Protein AF-A0AAW0AZF4-F1 (afdb_monomer_lite)

Organism: NCBI:txid297713

Secondary structure (DSSP, 8-state):
----------------------------PPPPPP----------------------TTHHHHHHHHHHHHHHHHHHHHHHHHHHHHHHHHHHHHHHHHHHHHHHHHHHHHHHHHHHHHHHHHHHHHHHHHHHHHHHHHHHS--S---TTGGGS--HHHHHHHHHHHHHHHHHHHHHHHHHHHHHHHHHHHHHHHHHHHHHHHHHHHHHHH-------

Foldseek 3Di:
DDDDDDDDDDDDDDDDDPDDDDDPDDDDDDDDDDDDDDDDDDDDDDDDDPDDPDPPVPPVVVVVVVVVVVVVVVVVVVVVVVVVVVVVVVVVVVVVVVVVVVLVVVLVVLVVVLVVLVVVLVVLVVVLVVVVVVVCCVVPVDPDDDPPPPVPPDDVVVSVVSVVVSVVSVVVSVVSVVVSVVSVVVVVVVVVVVVVVVVVVVVVVCCVPPPPDPPDD

Sequence (217 aa):
MKTEEGHSSMSDTETSRLSSSFNAGKSASPKTPAFAGDADVESSITGSKPSVVKDNRGSDSASQAKDSLDLVLKLQLDLEMTRHLKREAEKERAVAEEQAQKARNDMISLQDKLNECQEEKRKLFSGLQKREAEIFQLKHGSTREPQITAERTLDPRETIELKDRMLALEAHVAELDAVLQEKTSFMDRLVRDVQTFIQCQTCCDYYSNENPPKTYA

Structure (mmCIF, N/CA/C/O backbone):
data_AF-A0AAW0AZF4-F1
#
_entry.id   AF-A0AAW0AZF4-F1
#
loop_
_atom_site.group_PDB
_atom_site.id
_atom_site.type_symbol
_atom_site.label_atom_id
_atom_site.label_alt_id
_atom_site.label_comp_id
_atom_site.label_asym_id
_atom_site.label_entity_id
_atom_site.label_seq_id
_atom_site.pdbx_PDB_ins_code
_atom_site.Cartn_x
_atom_site.Cartn_y
_atom_site.Cartn_z
_atom_site.occupancy
_atom_site.B_iso_or_equiv
_atom_site.auth_seq_id
_atom_site.auth_comp_id
_atom_site.auth_asym_id
_atom_site.auth_atom_id
_atom_site.pdbx_PDB_model_num
ATOM 1 N N . MET A 1 1 ? -25.202 39.390 24.402 1.00 47.75 1 MET A N 1
ATOM 2 C CA . MET A 1 1 ? -24.603 38.656 23.266 1.00 47.75 1 MET A CA 1
ATOM 3 C C . MET A 1 1 ? -25.572 37.505 22.967 1.00 47.75 1 MET A C 1
ATOM 5 O O . MET A 1 1 ? -25.583 36.581 23.760 1.00 47.75 1 MET A O 1
ATOM 9 N N . LYS A 1 2 ? -26.687 37.682 22.225 1.00 38.78 2 LYS A N 1
ATOM 10 C CA . LYS A 1 2 ? -26.881 37.634 20.743 1.00 38.78 2 LYS A CA 1
ATOM 11 C C . LYS A 1 2 ? -26.103 36.463 20.102 1.00 38.78 2 LYS A C 1
ATOM 13 O O . LYS A 1 2 ? -24.881 36.545 20.154 1.00 38.78 2 LYS A O 1
ATOM 18 N N . THR A 1 3 ? -26.719 35.277 19.903 1.00 42.94 3 THR A N 1
ATOM 19 C CA . THR A 1 3 ? -27.452 34.752 18.692 1.00 42.94 3 THR A CA 1
ATOM 20 C C . THR A 1 3 ? -26.538 34.678 17.453 1.00 42.94 3 THR A C 1
ATOM 22 O O . THR A 1 3 ? -25.727 35.580 17.302 1.00 42.94 3 THR A O 1
ATOM 25 N N . GLU A 1 4 ? -26.477 33.685 16.553 1.00 43.78 4 GLU A N 1
ATOM 26 C CA . GLU A 1 4 ? -27.288 32.571 15.993 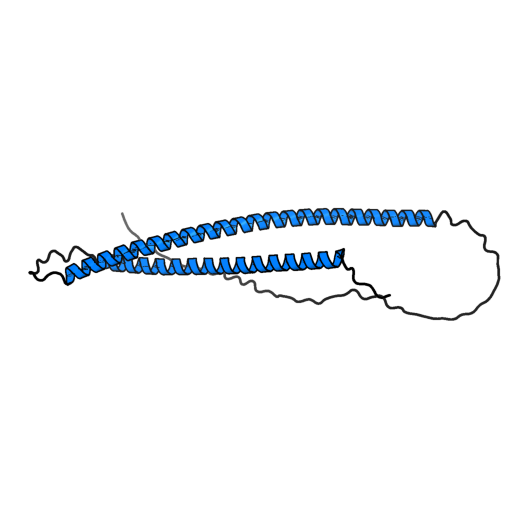1.00 43.78 4 GLU A CA 1
ATOM 27 C C . GLU A 1 4 ? -26.274 31.538 15.397 1.00 43.78 4 GLU A C 1
ATOM 29 O O . GLU A 1 4 ? -25.123 31.899 15.163 1.00 43.78 4 GLU A O 1
ATOM 34 N N . GLU A 1 5 ? -26.494 30.216 15.365 1.00 45.00 5 GLU A N 1
ATOM 35 C CA . GLU A 1 5 ? -27.167 29.379 14.333 1.00 45.00 5 GLU A CA 1
ATOM 36 C C . GLU A 1 5 ? -26.767 29.541 12.841 1.00 45.00 5 GLU A C 1
ATOM 38 O O . GLU A 1 5 ? -26.651 30.644 12.321 1.00 45.00 5 GLU A O 1
ATOM 43 N N . GLY A 1 6 ? -26.641 28.385 12.156 1.00 37.09 6 GLY A N 1
ATOM 44 C CA . GLY A 1 6 ? -26.489 28.182 10.696 1.00 37.09 6 GLY A CA 1
ATOM 45 C C . GLY A 1 6 ? -25.220 27.376 10.354 1.00 37.09 6 GLY A C 1
ATOM 46 O O . GLY A 1 6 ? -24.129 27.912 10.470 1.00 37.09 6 GLY A O 1
ATOM 47 N N . HIS A 1 7 ? -25.178 26.070 10.043 1.00 38.44 7 HIS A N 1
ATOM 48 C CA . HIS A 1 7 ? -25.979 25.172 9.185 1.00 38.44 7 HIS A CA 1
ATOM 49 C C . HIS A 1 7 ? -26.104 25.595 7.711 1.00 38.44 7 HIS A C 1
ATOM 51 O O . HIS A 1 7 ? -26.956 26.411 7.376 1.00 38.44 7 HIS A O 1
ATOM 57 N N . SER A 1 8 ? -25.305 24.960 6.837 1.00 36.09 8 SER A N 1
ATOM 58 C CA . SER A 1 8 ? -25.666 24.362 5.523 1.00 36.09 8 SER A CA 1
ATOM 59 C C . SER A 1 8 ? -24.372 24.068 4.740 1.00 36.09 8 SER A C 1
ATOM 61 O O . SER A 1 8 ? -23.521 24.942 4.649 1.00 36.09 8 SER A O 1
ATOM 63 N N . SER A 1 9 ? -24.042 22.833 4.345 1.00 39.03 9 SER A N 1
ATOM 64 C CA . SER A 1 9 ? -24.728 21.876 3.448 1.00 39.03 9 SER A CA 1
ATOM 65 C C . SER A 1 9 ? -24.320 22.058 1.982 1.00 39.03 9 SER A C 1
ATOM 67 O O . SER A 1 9 ? -24.595 23.120 1.442 1.00 39.03 9 SER A O 1
ATOM 69 N N . MET A 1 10 ? -23.780 20.965 1.399 1.00 37.84 10 MET A N 1
ATOM 70 C CA . MET A 1 10 ? -23.846 20.518 -0.016 1.00 37.84 10 MET A CA 1
ATOM 71 C C . MET A 1 10 ? -23.300 21.485 -1.087 1.00 37.84 10 MET A C 1
ATOM 73 O O . MET A 1 10 ? -23.383 22.690 -0.941 1.00 37.84 10 MET A O 1
ATOM 77 N N . SER A 1 11 ? -22.702 21.106 -2.211 1.00 43.62 11 SER A N 1
ATOM 78 C CA . SER A 1 11 ? -22.526 19.905 -3.048 1.00 43.62 11 SER A CA 1
ATOM 79 C C . SER A 1 11 ? -21.350 20.276 -4.007 1.00 43.62 11 SER A C 1
ATOM 81 O O . SER A 1 11 ? -20.896 21.415 -3.983 1.00 43.62 11 SER A O 1
ATOM 83 N N . ASP A 1 12 ? -20.637 19.443 -4.761 1.00 36.94 12 ASP A N 1
ATOM 84 C CA . ASP A 1 12 ? -20.995 18.558 -5.871 1.00 36.94 12 ASP A CA 1
ATOM 85 C C . ASP A 1 12 ? -19.677 17.869 -6.308 1.00 36.94 12 ASP A C 1
ATOM 87 O O . ASP A 1 12 ? -18.615 18.485 -6.292 1.00 36.94 12 ASP A O 1
ATOM 91 N N . THR A 1 13 ? -19.627 16.552 -6.492 1.00 42.78 13 THR A N 1
ATOM 92 C CA . THR A 1 13 ? -19.896 15.861 -7.767 1.00 42.78 13 THR A CA 1
ATOM 93 C C . THR A 1 13 ? -18.891 16.191 -8.881 1.00 42.78 13 THR A C 1
ATOM 95 O O . THR A 1 13 ? -19.207 16.979 -9.756 1.00 42.78 13 THR A O 1
ATOM 98 N N . GLU A 1 14 ? -17.747 15.496 -8.945 1.00 38.47 14 GLU A N 1
ATOM 99 C CA . GLU A 1 14 ? -17.095 15.193 -10.234 1.00 38.47 14 GLU A CA 1
ATOM 100 C C . GLU A 1 14 ? -16.497 13.780 -10.234 1.00 38.47 14 GLU A C 1
ATOM 102 O O . GLU A 1 14 ? -15.329 13.520 -9.955 1.00 38.47 14 GLU A O 1
ATOM 107 N N . THR A 1 15 ? -17.354 12.830 -10.598 1.00 42.41 15 THR A N 1
ATOM 108 C CA . THR A 1 15 ? -16.962 11.607 -11.290 1.00 42.41 15 THR A CA 1
ATOM 109 C C . THR A 1 15 ? -16.431 11.969 -12.677 1.00 42.41 15 THR A C 1
ATOM 111 O O . THR A 1 15 ? -17.221 12.307 -13.556 1.00 42.41 15 THR A O 1
ATOM 114 N N . SER A 1 16 ? -15.131 11.813 -12.917 1.00 41.91 16 SER A N 1
ATOM 115 C CA . SER A 1 16 ? -14.607 11.674 -14.280 1.00 41.91 16 SER A CA 1
ATOM 116 C C . SER A 1 16 ? -14.065 10.267 -14.484 1.00 41.91 16 SER A C 1
ATOM 118 O O . SER A 1 16 ? -12.952 9.910 -14.106 1.00 41.91 16 SER A O 1
ATOM 120 N N . ARG A 1 17 ? -14.938 9.456 -15.084 1.00 44.66 17 ARG A N 1
ATOM 121 C CA . ARG A 1 17 ? -14.627 8.188 -15.735 1.00 44.66 17 ARG A CA 1
ATOM 122 C C . ARG A 1 17 ? -13.598 8.443 -16.836 1.00 44.66 17 ARG A C 1
ATOM 124 O O . ARG A 1 17 ? -13.909 9.131 -17.803 1.00 44.66 17 ARG A O 1
ATOM 131 N N . LEU A 1 18 ? -12.432 7.814 -16.749 1.00 42.50 18 LEU A N 1
ATOM 132 C CA . LEU A 1 18 ? -11.590 7.574 -17.918 1.00 42.50 18 LEU A CA 1
ATOM 133 C C . LEU A 1 18 ? -11.685 6.098 -18.288 1.00 42.50 18 LEU A C 1
ATOM 135 O O . LEU A 1 18 ? -10.892 5.255 -17.888 1.00 42.50 18 LEU A O 1
ATOM 139 N N . SER A 1 19 ? -12.731 5.809 -19.050 1.00 42.69 19 SER A N 1
ATOM 140 C CA . SER A 1 19 ? -12.828 4.644 -19.914 1.00 42.69 19 SER A CA 1
ATOM 141 C C . SER A 1 19 ? -12.399 5.065 -21.318 1.00 42.69 19 SER A C 1
ATOM 143 O O . SER A 1 19 ? -13.133 5.801 -21.975 1.00 42.69 19 SER A O 1
ATOM 145 N N . SER A 1 20 ? -11.251 4.581 -21.794 1.00 40.81 20 SER A N 1
ATOM 146 C CA . SER A 1 20 ? -10.950 4.530 -23.228 1.00 40.81 20 SER A CA 1
ATOM 147 C C . SER A 1 20 ? -9.948 3.416 -23.567 1.00 40.81 20 SER A C 1
ATOM 149 O O . SER A 1 20 ? -8.740 3.523 -23.406 1.00 40.81 20 SER A O 1
ATOM 151 N N . SER A 1 21 ? -10.526 2.330 -24.080 1.00 41.28 21 SER A N 1
ATOM 152 C CA . SER A 1 21 ? -10.118 1.684 -25.331 1.00 41.28 21 SER A CA 1
ATOM 153 C C . SER A 1 21 ? -8.701 1.110 -25.423 1.00 41.28 21 SER A C 1
ATOM 155 O O . SER A 1 21 ? -7.792 1.688 -26.015 1.00 41.28 21 SER A O 1
ATOM 157 N N . PHE A 1 22 ? -8.589 -0.138 -24.971 1.00 36.78 22 PHE A N 1
ATOM 158 C CA . PHE A 1 22 ? -7.578 -1.097 -25.408 1.00 36.78 22 PHE A CA 1
ATOM 159 C C . PHE A 1 22 ? -7.768 -1.369 -26.913 1.00 36.78 22 PHE A C 1
ATOM 161 O O . PHE A 1 22 ? -8.680 -2.092 -27.311 1.00 36.78 22 PHE A O 1
ATOM 168 N N . ASN A 1 23 ? -6.947 -0.751 -27.765 1.00 39.50 23 ASN A N 1
ATOM 169 C CA . ASN A 1 23 ? -6.947 -1.013 -29.203 1.00 39.50 23 ASN A CA 1
ATOM 170 C C . ASN A 1 23 ? -5.826 -2.008 -29.528 1.00 39.50 23 ASN A C 1
ATOM 172 O O . ASN A 1 23 ? -4.651 -1.654 -29.590 1.00 39.50 23 ASN A O 1
ATOM 176 N N . ALA A 1 24 ? -6.206 -3.271 -29.732 1.00 44.22 24 ALA A N 1
ATOM 177 C CA . ALA A 1 24 ? -5.343 -4.316 -30.268 1.00 44.22 24 ALA A CA 1
ATOM 178 C C . ALA A 1 24 ? -5.114 -4.067 -31.772 1.00 44.22 24 ALA A C 1
ATOM 180 O O . ALA A 1 24 ? -5.879 -4.509 -32.630 1.00 44.22 24 ALA A O 1
ATOM 181 N N . GLY A 1 25 ? -4.065 -3.309 -32.090 1.00 34.88 25 GLY A N 1
ATOM 182 C CA . GLY A 1 25 ? -3.652 -2.981 -33.452 1.00 34.88 25 GLY A CA 1
ATOM 183 C C . GLY A 1 25 ? -2.525 -3.880 -33.953 1.00 34.88 25 GLY A C 1
ATOM 184 O O . GLY A 1 25 ? -1.362 -3.557 -33.774 1.00 34.88 25 GLY A O 1
ATOM 185 N N . LYS A 1 26 ? -2.917 -4.999 -34.571 1.00 37.81 26 LYS A N 1
ATOM 186 C CA . LYS A 1 26 ? -2.274 -5.738 -35.678 1.00 37.81 26 LYS A CA 1
ATOM 187 C C . LYS A 1 26 ? -0.746 -5.633 -35.853 1.00 37.81 26 LYS A C 1
ATOM 189 O O . LYS A 1 26 ? -0.199 -4.617 -36.267 1.00 37.81 26 LYS A O 1
ATOM 194 N N . SER A 1 27 ? -0.122 -6.800 -35.713 1.00 45.34 27 SER A N 1
ATOM 195 C CA . SER A 1 27 ? 1.172 -7.182 -36.272 1.00 45.34 27 SER A CA 1
ATOM 196 C C . SER A 1 27 ? 1.348 -6.739 -37.731 1.00 45.34 27 SER A C 1
ATOM 198 O O . SER A 1 27 ? 0.550 -7.077 -38.607 1.00 45.34 27 SER A O 1
ATOM 200 N N . ALA A 1 28 ? 2.443 -6.033 -38.005 1.00 37.16 28 ALA A N 1
ATOM 201 C CA . ALA A 1 28 ? 2.945 -5.799 -39.351 1.00 37.16 28 ALA A CA 1
ATOM 202 C C . ALA A 1 28 ? 4.383 -6.324 -39.429 1.00 37.16 28 ALA A C 1
ATOM 204 O O . ALA A 1 28 ? 5.338 -5.654 -39.045 1.00 37.16 28 ALA A O 1
ATOM 205 N N . SER A 1 29 ? 4.522 -7.561 -39.902 1.00 40.88 29 SER A N 1
ATOM 206 C CA . SER A 1 29 ? 5.794 -8.113 -40.366 1.00 40.88 29 SER A CA 1
ATOM 207 C C . SER A 1 29 ? 6.230 -7.378 -41.644 1.00 40.88 29 SER A C 1
ATOM 209 O O . SER A 1 29 ? 5.391 -7.188 -42.532 1.00 40.88 29 SER A O 1
ATOM 211 N N . PRO A 1 30 ? 7.508 -6.999 -41.810 1.00 43.53 30 PRO A N 1
ATOM 212 C CA . PRO A 1 30 ? 7.991 -6.514 -43.095 1.00 43.53 30 PRO A CA 1
ATOM 213 C C . PRO A 1 30 ? 8.023 -7.665 -44.106 1.00 43.53 30 PRO A C 1
ATOM 215 O O . PRO A 1 30 ? 8.644 -8.702 -43.877 1.00 43.53 30 PRO A O 1
ATOM 218 N N . LYS A 1 31 ? 7.318 -7.465 -45.223 1.00 40.94 31 LYS A N 1
ATOM 219 C CA . LYS A 1 31 ? 7.330 -8.325 -46.410 1.00 40.94 31 LYS A CA 1
ATOM 220 C C . LYS A 1 31 ? 8.749 -8.447 -46.969 1.00 40.94 31 LYS A C 1
ATOM 222 O O . LYS A 1 31 ? 9.418 -7.444 -47.206 1.00 40.94 31 LYS A O 1
ATOM 227 N N . THR A 1 32 ? 9.151 -9.680 -47.245 1.00 48.34 32 THR A N 1
ATOM 228 C CA . THR A 1 32 ? 10.253 -10.032 -48.141 1.00 48.34 32 THR A CA 1
ATOM 229 C C . THR A 1 32 ? 9.982 -9.490 -49.554 1.00 48.34 32 THR A C 1
ATOM 231 O O . THR A 1 32 ? 8.846 -9.586 -50.029 1.00 48.34 32 THR A O 1
ATOM 234 N N . PRO A 1 33 ? 10.976 -8.921 -50.259 1.00 43.53 33 PRO A N 1
ATOM 235 C CA . PRO A 1 33 ? 10.811 -8.602 -51.667 1.00 43.53 33 PRO A CA 1
ATOM 236 C C . PRO A 1 33 ? 10.839 -9.888 -52.500 1.00 43.53 33 PRO A C 1
ATOM 238 O O . PRO A 1 33 ? 11.704 -10.749 -52.340 1.00 43.53 33 PRO A O 1
ATOM 241 N N . ALA A 1 34 ? 9.836 -10.004 -53.366 1.00 38.09 34 ALA A N 1
ATOM 242 C CA . ALA A 1 34 ? 9.648 -11.093 -54.304 1.00 38.09 34 ALA A CA 1
ATOM 243 C C . ALA A 1 34 ? 10.727 -11.076 -55.396 1.00 38.09 34 ALA A C 1
ATOM 245 O O . ALA A 1 34 ? 11.008 -10.039 -55.995 1.00 38.09 34 ALA A O 1
ATOM 246 N N . PHE A 1 35 ? 11.275 -12.258 -55.674 1.00 40.81 35 PHE A N 1
ATOM 247 C CA . PHE A 1 35 ? 11.926 -12.590 -56.934 1.00 40.81 35 PHE A CA 1
ATOM 248 C C . PHE A 1 35 ? 10.906 -12.410 -58.068 1.00 40.81 35 PHE A C 1
ATOM 250 O O . PHE A 1 35 ? 9.933 -13.158 -58.146 1.00 40.81 35 PHE A O 1
ATOM 257 N N . ALA A 1 36 ? 11.132 -11.430 -58.939 1.00 41.91 36 ALA A N 1
ATOM 258 C CA . ALA A 1 36 ? 10.548 -11.391 -60.271 1.00 41.91 36 ALA A CA 1
ATOM 259 C C . ALA A 1 36 ? 11.684 -11.675 -61.252 1.00 41.91 36 ALA A C 1
ATOM 261 O O . ALA A 1 36 ? 12.615 -10.883 -61.394 1.00 41.91 36 ALA A O 1
ATOM 262 N N . GLY A 1 37 ? 11.639 -12.865 -61.844 1.00 34.75 37 GLY A N 1
ATOM 263 C CA . GLY A 1 37 ? 12.388 -13.151 -63.050 1.00 34.75 37 GLY A CA 1
ATOM 264 C C . GLY A 1 37 ? 11.643 -12.557 -64.234 1.00 34.75 37 GLY A C 1
ATOM 265 O O . GLY A 1 37 ? 10.443 -12.770 -64.351 1.00 34.75 37 GLY A O 1
ATOM 266 N N . ASP A 1 38 ? 12.381 -11.878 -65.099 1.00 35.59 38 ASP A N 1
ATOM 267 C CA . ASP A 1 38 ? 12.051 -11.772 -66.511 1.00 35.59 38 ASP A CA 1
ATOM 268 C C . ASP A 1 38 ? 13.288 -12.233 -67.277 1.00 35.59 38 ASP A C 1
ATOM 270 O O . ASP A 1 38 ? 14.374 -11.655 -67.195 1.00 35.59 38 ASP A O 1
ATOM 274 N N . ALA A 1 39 ? 13.124 -13.378 -67.930 1.00 40.09 39 ALA A N 1
ATOM 275 C CA . ALA A 1 39 ? 14.066 -13.928 -68.875 1.00 40.09 39 ALA A CA 1
ATOM 276 C C . ALA A 1 39 ? 13.640 -13.444 -70.259 1.00 40.09 39 ALA A C 1
ATOM 278 O O . ALA A 1 39 ? 12.790 -14.073 -70.881 1.00 40.09 39 ALA A O 1
ATOM 279 N N . ASP A 1 40 ? 14.254 -12.365 -70.736 1.00 36.03 40 ASP A N 1
ATOM 280 C CA . ASP A 1 40 ? 14.261 -12.052 -72.159 1.00 36.03 40 ASP A CA 1
ATOM 281 C C . ASP A 1 40 ? 15.623 -12.413 -72.746 1.00 36.03 40 ASP A C 1
ATOM 283 O O . ASP A 1 40 ? 16.670 -11.821 -72.476 1.00 36.03 40 ASP A O 1
ATOM 287 N N . VAL A 1 41 ? 15.569 -13.490 -73.523 1.00 43.72 41 VAL A N 1
ATOM 288 C CA . VAL A 1 41 ? 16.614 -13.988 -74.400 1.00 43.72 41 VAL A CA 1
ATOM 289 C C . VAL A 1 41 ? 16.647 -13.087 -75.627 1.00 43.72 41 VAL A C 1
ATOM 291 O O . VAL A 1 41 ? 15.800 -13.217 -76.504 1.00 43.72 41 VAL A O 1
ATOM 294 N N . GLU A 1 42 ? 17.677 -12.254 -75.751 1.00 37.03 42 GLU A N 1
ATOM 295 C CA . GLU A 1 42 ? 18.141 -11.813 -77.065 1.00 37.03 42 GLU A CA 1
ATOM 296 C C . GLU A 1 42 ? 19.634 -12.092 -77.238 1.00 37.03 42 GLU A C 1
ATOM 298 O O . GLU A 1 42 ? 20.526 -11.536 -76.599 1.00 37.03 42 GLU A O 1
ATOM 303 N N . SER A 1 43 ? 19.865 -13.038 -78.141 1.00 37.81 43 SER A N 1
ATOM 304 C CA . SER A 1 43 ? 21.130 -13.376 -78.764 1.00 37.81 43 SER A CA 1
ATOM 305 C C . SER A 1 43 ? 21.603 -12.222 -79.646 1.00 37.81 43 SER A C 1
ATOM 307 O O . SER A 1 43 ? 20.889 -11.806 -80.556 1.00 37.81 43 SER A O 1
ATOM 309 N N . SER A 1 44 ? 22.840 -11.763 -79.450 1.00 39.03 44 SER A N 1
ATOM 310 C CA . SER A 1 44 ? 23.654 -11.211 -80.537 1.00 39.03 44 SER A CA 1
ATOM 311 C C . SER A 1 44 ? 25.139 -11.316 -80.212 1.00 39.03 44 SER A C 1
ATOM 313 O O . SER A 1 44 ? 25.717 -10.562 -79.433 1.00 39.03 44 SER A O 1
ATOM 315 N N . ILE A 1 45 ? 25.749 -12.311 -80.848 1.00 42.62 45 ILE A N 1
ATOM 316 C CA . ILE A 1 45 ? 27.185 -12.522 -80.969 1.00 42.62 45 ILE A CA 1
ATOM 317 C C . ILE A 1 45 ? 27.731 -11.464 -81.927 1.00 42.62 45 ILE A C 1
ATOM 319 O O . ILE A 1 45 ? 27.487 -11.570 -83.123 1.00 42.62 45 ILE A O 1
ATOM 323 N N . THR A 1 46 ? 28.542 -10.518 -81.446 1.00 37.50 46 THR A N 1
ATOM 324 C CA . THR A 1 46 ? 29.544 -9.849 -82.293 1.00 37.50 46 THR A CA 1
ATOM 325 C C . THR A 1 46 ? 30.742 -9.354 -81.482 1.00 37.50 46 THR A C 1
ATOM 327 O O . THR A 1 46 ? 30.599 -8.505 -80.608 1.00 37.50 46 THR A O 1
ATOM 330 N N . GLY A 1 47 ? 31.937 -9.803 -81.873 1.00 35.00 47 GLY A N 1
ATOM 331 C CA . GLY A 1 47 ? 33.138 -8.964 -81.866 1.00 35.00 47 GLY A CA 1
ATOM 332 C C . GLY A 1 47 ? 33.978 -8.954 -80.591 1.00 35.00 47 GLY A C 1
ATOM 333 O O . GLY A 1 47 ? 33.895 -8.035 -79.782 1.00 35.00 47 GLY A O 1
ATOM 334 N N . SER A 1 48 ? 34.910 -9.902 -80.493 1.00 43.59 48 SER A N 1
ATOM 335 C CA . SER A 1 48 ? 36.097 -9.774 -79.648 1.00 43.59 48 SER A CA 1
ATOM 336 C C . SER A 1 48 ? 36.861 -8.484 -79.983 1.00 43.59 48 SER A C 1
ATOM 338 O O . SER A 1 48 ? 37.447 -8.355 -81.057 1.00 43.59 48 SER A O 1
ATOM 340 N N . LYS A 1 49 ? 36.901 -7.544 -79.038 1.00 43.91 49 LYS A N 1
ATOM 341 C CA . LYS A 1 49 ? 37.963 -6.536 -78.923 1.00 43.91 49 LYS A CA 1
ATOM 342 C C . LYS A 1 49 ? 38.670 -6.754 -77.586 1.00 43.91 49 LYS A C 1
ATOM 344 O O . LYS A 1 49 ? 37.982 -6.973 -76.588 1.00 43.91 49 LYS A O 1
ATOM 349 N N . PRO A 1 50 ? 40.011 -6.694 -77.529 1.00 39.00 50 PRO A N 1
ATOM 350 C CA . PRO A 1 50 ? 40.723 -6.770 -76.267 1.00 39.00 50 PRO A CA 1
ATOM 351 C C . PRO A 1 50 ? 40.426 -5.486 -75.490 1.00 39.00 50 PRO A C 1
ATOM 353 O O . PRO A 1 50 ? 40.938 -4.410 -75.797 1.00 39.00 50 PRO A O 1
ATOM 356 N N . SER A 1 51 ? 39.523 -5.596 -74.518 1.00 41.78 51 SER A N 1
ATOM 357 C CA . SER A 1 51 ? 39.283 -4.552 -73.535 1.00 41.78 51 SER A CA 1
ATOM 358 C C . SER A 1 51 ? 40.525 -4.441 -72.664 1.00 41.78 51 SER A C 1
ATOM 360 O O . SER A 1 51 ? 40.859 -5.358 -71.918 1.00 41.78 51 SER A O 1
ATOM 362 N N . VAL A 1 52 ? 41.201 -3.307 -72.805 1.00 41.81 52 VAL A N 1
ATOM 363 C CA . VAL A 1 52 ? 42.251 -2.793 -71.930 1.00 41.81 52 VAL A CA 1
ATOM 364 C C . VAL A 1 52 ? 41.950 -3.164 -70.476 1.00 41.81 52 VAL A C 1
ATOM 366 O O . VAL A 1 52 ? 40.931 -2.744 -69.927 1.00 41.81 52 VAL A O 1
ATOM 369 N N . VAL A 1 53 ? 42.841 -3.937 -69.851 1.00 45.94 53 VAL A N 1
ATOM 370 C CA . VAL A 1 53 ? 42.900 -4.064 -68.392 1.00 45.94 53 VAL A CA 1
ATOM 371 C C . VAL A 1 53 ? 43.282 -2.681 -67.873 1.00 45.94 53 VAL A C 1
ATOM 373 O O . VAL A 1 53 ? 44.453 -2.320 -67.821 1.00 45.94 53 VAL A O 1
ATOM 376 N N . LYS A 1 54 ? 42.277 -1.851 -67.590 1.00 47.22 54 LYS A N 1
ATOM 377 C CA . LYS A 1 54 ? 42.453 -0.695 -66.720 1.00 47.22 54 LYS A CA 1
ATOM 378 C C . LYS A 1 54 ? 42.554 -1.250 -65.309 1.00 47.22 54 LYS A C 1
ATOM 380 O O . LYS A 1 54 ? 41.621 -1.890 -64.829 1.00 47.22 54 LYS A O 1
ATOM 385 N N . ASP A 1 55 ? 43.696 -1.018 -64.680 1.00 47.81 55 ASP A N 1
ATOM 386 C CA . ASP A 1 55 ? 43.925 -1.267 -63.265 1.00 47.81 55 ASP A CA 1
ATOM 387 C C . ASP A 1 55 ? 42.867 -0.536 -62.420 1.00 47.81 55 ASP A C 1
ATOM 389 O O . ASP A 1 55 ? 43.034 0.617 -62.033 1.00 47.81 55 ASP A O 1
ATOM 393 N N . ASN A 1 56 ? 41.763 -1.215 -62.104 1.00 46.44 56 ASN A N 1
ATOM 394 C CA . ASN A 1 56 ? 40.714 -0.723 -61.204 1.00 46.44 56 ASN A CA 1
ATOM 395 C C . ASN A 1 56 ? 41.063 -0.933 -59.718 1.00 46.44 56 ASN A C 1
ATOM 397 O O . ASN A 1 56 ? 40.192 -0.863 -58.858 1.00 46.44 56 ASN A O 1
ATOM 401 N N . ARG A 1 57 ? 42.341 -1.138 -59.371 1.00 51.72 57 ARG A N 1
ATOM 402 C CA . ARG A 1 57 ? 42.767 -1.365 -57.976 1.00 51.72 57 ARG A CA 1
ATOM 403 C C . ARG A 1 57 ? 42.582 -0.156 -57.046 1.00 51.72 57 ARG A C 1
ATOM 405 O O . ARG A 1 57 ? 42.722 -0.315 -55.842 1.00 51.72 57 ARG A O 1
ATOM 412 N N . GLY A 1 58 ? 42.275 1.033 -57.571 1.00 51.78 58 GLY A N 1
ATOM 413 C CA . GLY A 1 58 ? 42.054 2.242 -56.763 1.00 51.78 58 GLY A CA 1
ATOM 414 C C . GLY A 1 58 ? 40.592 2.536 -56.396 1.00 51.78 58 GLY A C 1
ATOM 415 O O . GLY A 1 58 ? 40.351 3.300 -55.466 1.00 51.78 58 GLY A O 1
ATOM 416 N N . SER A 1 59 ? 39.618 1.954 -57.107 1.00 54.44 59 SER A N 1
ATOM 417 C CA . SER A 1 59 ? 38.189 2.274 -56.931 1.00 54.44 59 SER A CA 1
ATOM 418 C C . SER A 1 59 ? 37.551 1.485 -55.785 1.00 54.44 59 SER A C 1
ATOM 420 O O . SER A 1 59 ? 36.770 2.035 -55.011 1.00 54.44 59 SER A O 1
ATOM 422 N N . ASP A 1 60 ? 37.920 0.214 -55.634 1.00 57.78 60 ASP A N 1
ATOM 423 C CA . ASP A 1 60 ? 37.286 -0.684 -54.662 1.00 57.78 60 ASP A CA 1
ATOM 424 C C . ASP A 1 60 ? 37.709 -0.370 -53.222 1.00 57.78 60 ASP A C 1
A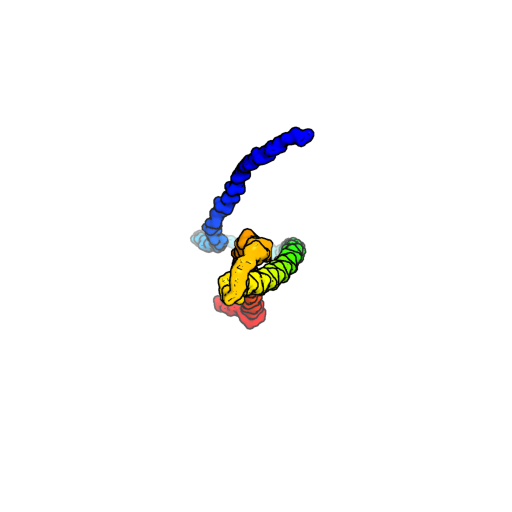TOM 426 O O . ASP A 1 60 ? 36.892 -0.430 -52.307 1.00 57.78 60 ASP A O 1
ATOM 430 N N . SER A 1 61 ? 38.957 0.061 -53.016 1.00 62.03 61 SER A N 1
ATOM 431 C CA . SER A 1 61 ? 39.472 0.431 -51.691 1.00 62.03 61 SER A CA 1
ATOM 432 C C . SER A 1 61 ? 38.849 1.720 -51.146 1.00 62.03 61 SER A C 1
ATOM 434 O O . SER A 1 61 ? 38.625 1.834 -49.943 1.00 62.03 61 SER A O 1
ATOM 436 N N . ALA A 1 62 ? 38.542 2.689 -52.016 1.00 66.62 62 ALA A N 1
ATOM 437 C CA . ALA A 1 62 ? 37.886 3.933 -51.616 1.00 66.62 62 ALA A CA 1
ATOM 438 C C . ALA A 1 62 ? 36.404 3.715 -51.264 1.00 66.62 62 ALA A C 1
ATOM 440 O O . ALA A 1 62 ? 35.901 4.346 -50.334 1.00 66.62 62 ALA A O 1
ATOM 441 N N . SER A 1 63 ? 35.722 2.805 -51.967 1.00 72.44 63 SER A N 1
ATOM 442 C CA . SER A 1 63 ? 34.351 2.391 -51.641 1.00 72.44 63 SER A CA 1
ATOM 443 C C . SER A 1 63 ? 34.302 1.572 -50.347 1.00 72.44 63 SER A C 1
ATOM 445 O O . SER A 1 63 ? 33.538 1.916 -49.452 1.00 72.44 63 SER A O 1
ATOM 447 N N . GLN A 1 64 ? 35.205 0.601 -50.160 1.00 74.50 64 GLN A N 1
ATOM 448 C CA . GLN A 1 64 ? 35.321 -0.151 -48.900 1.00 74.50 64 GLN A CA 1
ATOM 449 C C . GLN A 1 64 ? 35.608 0.742 -47.688 1.00 74.50 64 GLN A C 1
ATOM 451 O O . GLN A 1 64 ? 35.087 0.499 -46.599 1.00 74.50 64 GLN A O 1
ATOM 456 N N . ALA A 1 65 ? 36.440 1.775 -47.856 1.00 78.81 65 ALA A N 1
ATOM 457 C CA . ALA A 1 65 ? 36.741 2.724 -46.788 1.00 78.81 65 ALA A CA 1
ATOM 458 C C . ALA A 1 65 ? 35.518 3.573 -46.401 1.00 78.81 65 ALA A C 1
ATOM 460 O O . ALA A 1 65 ? 35.336 3.862 -45.220 1.00 78.81 65 ALA A O 1
ATOM 461 N N . LYS A 1 66 ? 34.667 3.938 -47.370 1.00 81.25 66 LYS A N 1
ATOM 462 C CA . LYS A 1 66 ? 33.400 4.639 -47.110 1.00 81.25 66 LYS A CA 1
ATOM 463 C C . LYS A 1 66 ? 32.386 3.740 -46.412 1.00 81.25 66 LYS A C 1
ATOM 465 O O . LYS A 1 66 ? 31.866 4.144 -45.384 1.00 81.25 66 LYS A O 1
ATOM 470 N N . ASP A 1 67 ? 32.201 2.509 -46.883 1.00 85.25 67 ASP A N 1
ATOM 471 C CA . ASP A 1 67 ? 31.284 1.549 -46.252 1.00 85.25 67 ASP A CA 1
ATOM 472 C C . ASP A 1 67 ? 31.707 1.231 -44.806 1.00 85.25 67 ASP A C 1
ATOM 474 O O . ASP A 1 67 ? 30.877 1.124 -43.902 1.00 85.25 67 ASP A O 1
ATOM 478 N N . SER A 1 68 ? 33.019 1.135 -44.564 1.00 86.75 68 SER A N 1
ATOM 479 C CA . SER A 1 68 ? 33.573 0.945 -43.218 1.00 86.75 68 SER A CA 1
ATOM 480 C C . SER A 1 68 ? 33.344 2.169 -42.328 1.00 86.75 68 SER A C 1
ATOM 482 O O . SER A 1 68 ? 33.018 2.019 -41.152 1.00 86.75 68 SER A O 1
ATOM 484 N N . LEU A 1 69 ? 33.493 3.381 -42.872 1.00 91.56 69 LEU A N 1
ATOM 485 C CA . LEU A 1 69 ? 33.233 4.623 -42.146 1.00 91.56 69 LEU A CA 1
ATOM 486 C C . LEU A 1 69 ? 31.742 4.778 -41.812 1.00 91.56 69 LEU A C 1
ATOM 488 O O . LEU A 1 69 ? 31.413 5.115 -40.677 1.00 91.56 69 LEU A O 1
ATOM 492 N N . ASP A 1 70 ? 30.852 4.473 -42.755 1.00 92.31 70 ASP A N 1
ATOM 493 C CA . ASP A 1 70 ? 29.401 4.505 -42.553 1.00 92.31 70 ASP A CA 1
ATOM 494 C C . ASP A 1 70 ? 28.966 3.491 -41.487 1.00 92.31 70 ASP A C 1
ATOM 496 O O . ASP A 1 70 ? 28.144 3.805 -40.622 1.00 92.31 70 ASP A O 1
ATOM 500 N N . LEU A 1 71 ? 29.570 2.297 -41.479 1.00 93.56 71 LEU A N 1
ATOM 501 C CA . LEU A 1 71 ? 29.347 1.306 -40.428 1.00 93.56 71 LEU A CA 1
ATOM 502 C C . LEU A 1 71 ? 29.826 1.805 -39.058 1.00 93.56 71 LEU A C 1
ATOM 504 O O . LEU A 1 71 ? 29.109 1.647 -38.072 1.00 93.56 71 LEU A O 1
ATOM 508 N N . VAL A 1 72 ? 31.004 2.432 -38.978 1.00 93.75 72 VAL A N 1
ATOM 509 C CA . VAL A 1 72 ? 31.527 3.002 -37.723 1.00 93.75 72 VAL A CA 1
ATOM 510 C C . VAL A 1 72 ? 30.620 4.117 -37.206 1.00 93.75 72 VAL A C 1
ATOM 512 O O . VAL A 1 72 ? 30.289 4.125 -36.022 1.00 93.75 72 VAL A O 1
ATOM 515 N N . LEU A 1 73 ? 30.168 5.021 -38.078 1.00 94.75 73 LEU A N 1
ATOM 516 C CA . LEU A 1 73 ? 29.243 6.094 -37.707 1.00 94.75 73 LEU A CA 1
ATOM 517 C C . LEU A 1 73 ? 27.901 5.540 -37.216 1.00 94.75 73 LEU A C 1
ATOM 519 O O . LEU A 1 73 ? 27.364 6.024 -36.219 1.00 94.75 73 LEU A O 1
ATOM 523 N N . LYS A 1 74 ? 27.387 4.489 -37.863 1.00 95.38 74 LYS A N 1
ATOM 524 C CA . LYS A 1 74 ? 26.164 3.807 -37.430 1.00 95.38 74 LYS A CA 1
ATOM 525 C C . LYS A 1 74 ? 26.327 3.151 -36.057 1.00 95.38 74 LYS A C 1
ATOM 527 O O . LYS A 1 74 ? 25.504 3.377 -35.177 1.00 95.38 74 LYS A O 1
ATOM 532 N N . LEU A 1 75 ? 27.415 2.412 -35.842 1.00 94.38 75 LEU A N 1
ATOM 533 C CA . LEU A 1 75 ? 27.713 1.788 -34.549 1.00 94.38 75 LEU A CA 1
ATOM 534 C C . LEU A 1 75 ? 27.915 2.827 -33.439 1.00 94.38 75 LEU A C 1
ATOM 536 O O . LEU A 1 75 ? 27.508 2.600 -32.301 1.00 94.38 75 LEU A O 1
ATOM 540 N N . GLN A 1 76 ? 28.516 3.974 -33.756 1.00 95.44 76 GLN A N 1
ATOM 541 C CA . GLN A 1 76 ? 28.679 5.078 -32.815 1.00 95.44 76 GLN A CA 1
ATOM 542 C C . GLN A 1 76 ? 27.319 5.642 -32.380 1.00 95.44 76 GLN A C 1
ATOM 544 O O . GLN A 1 76 ? 27.088 5.819 -31.183 1.00 95.44 76 GLN A O 1
ATOM 549 N N . LEU A 1 77 ? 26.407 5.858 -33.333 1.00 95.75 77 LEU A N 1
ATOM 550 C CA . LEU A 1 77 ? 25.045 6.311 -33.053 1.00 95.75 77 LEU A CA 1
ATOM 551 C C . LEU A 1 77 ? 24.268 5.287 -32.212 1.00 95.75 77 LEU A C 1
ATOM 553 O O . LEU A 1 77 ? 23.659 5.654 -31.207 1.00 95.75 77 LEU A O 1
ATOM 557 N N . ASP A 1 78 ? 24.339 4.003 -32.570 1.00 94.19 78 ASP A N 1
ATOM 558 C CA . ASP A 1 78 ? 23.682 2.920 -31.828 1.00 94.19 78 ASP A CA 1
ATOM 559 C C . ASP A 1 78 ? 24.201 2.837 -30.382 1.00 94.19 78 ASP A C 1
ATOM 561 O O . ASP A 1 78 ? 23.440 2.621 -29.432 1.00 94.19 78 ASP A O 1
ATOM 565 N N . LEU A 1 79 ? 25.500 3.066 -30.183 1.00 94.56 79 LEU A N 1
ATOM 566 C CA . LEU A 1 79 ? 26.135 3.053 -28.871 1.00 94.56 79 LEU A CA 1
ATOM 567 C C . LEU A 1 79 ? 25.756 4.281 -28.026 1.00 94.56 79 LEU A C 1
ATOM 569 O O . LEU A 1 79 ? 25.547 4.157 -26.815 1.00 94.56 79 LEU A O 1
ATOM 573 N N . GLU A 1 80 ? 25.617 5.458 -28.636 1.00 95.50 80 GLU A N 1
ATOM 574 C CA . GLU A 1 80 ? 25.091 6.655 -27.969 1.00 95.50 80 GLU A CA 1
ATOM 575 C C . GLU A 1 80 ? 23.617 6.501 -27.582 1.00 95.50 80 GLU A C 1
ATOM 577 O O . GLU A 1 80 ? 23.253 6.808 -26.441 1.00 95.50 80 GLU A O 1
ATOM 582 N N . MET A 1 81 ? 22.797 5.941 -28.474 1.00 96.06 81 MET A N 1
ATOM 583 C CA . MET A 1 81 ? 21.397 5.611 -28.203 1.00 96.06 81 MET A CA 1
ATOM 584 C C . MET A 1 81 ? 21.279 4.597 -27.058 1.00 96.06 81 MET A C 1
ATOM 586 O O . MET A 1 81 ? 20.524 4.812 -26.113 1.00 96.06 81 MET A O 1
ATOM 590 N N . THR A 1 82 ? 22.093 3.539 -27.068 1.00 93.62 82 THR A N 1
ATOM 591 C CA . THR A 1 82 ? 22.121 2.536 -25.990 1.00 93.62 82 THR A CA 1
ATOM 592 C C . THR A 1 82 ? 22.500 3.163 -24.647 1.00 93.62 82 THR A C 1
ATOM 594 O O . THR A 1 82 ? 21.886 2.874 -23.619 1.00 93.62 82 THR A O 1
ATOM 597 N N . ARG A 1 83 ? 23.485 4.071 -24.630 1.00 94.38 83 ARG A N 1
ATOM 598 C CA . ARG A 1 83 ? 23.856 4.818 -23.416 1.00 94.38 83 ARG A CA 1
ATOM 599 C C . ARG A 1 83 ? 22.722 5.716 -22.928 1.00 94.38 83 ARG A C 1
ATOM 601 O O . ARG A 1 83 ? 22.568 5.865 -21.718 1.00 94.38 83 ARG A O 1
ATOM 608 N N . HIS A 1 84 ? 21.958 6.327 -23.833 1.00 93.81 84 HIS A N 1
ATOM 609 C CA . HIS A 1 84 ? 20.788 7.123 -23.470 1.00 93.81 84 HIS A CA 1
ATOM 610 C C . HIS A 1 84 ? 19.713 6.264 -22.804 1.00 93.81 84 HIS A C 1
ATOM 612 O O . HIS A 1 84 ? 19.341 6.550 -21.668 1.00 93.81 84 HIS A O 1
ATOM 618 N N . LEU A 1 85 ? 19.314 5.170 -23.456 1.00 90.12 85 LEU A N 1
ATOM 619 C CA . LEU A 1 85 ? 18.317 4.232 -22.935 1.00 90.12 85 LEU A CA 1
ATOM 620 C C . LEU A 1 85 ? 18.734 3.650 -21.583 1.00 90.12 85 LEU A C 1
ATOM 622 O O . LEU A 1 85 ? 17.918 3.549 -20.675 1.00 90.12 85 LEU A O 1
ATOM 626 N N . LYS A 1 86 ? 20.024 3.338 -21.402 1.00 93.06 86 LYS A N 1
ATOM 627 C CA . LYS A 1 86 ? 20.547 2.889 -20.106 1.00 93.06 86 LYS A CA 1
ATOM 628 C C . LYS A 1 86 ? 20.345 3.941 -19.010 1.00 93.06 86 LYS A C 1
ATOM 630 O O . LYS A 1 86 ? 19.902 3.597 -17.921 1.00 93.06 86 LYS A O 1
ATOM 635 N N . ARG A 1 87 ? 20.642 5.216 -19.292 1.00 93.94 87 ARG A N 1
ATOM 636 C CA . ARG A 1 87 ? 20.428 6.309 -18.327 1.00 93.94 87 ARG A CA 1
ATOM 637 C C . ARG A 1 87 ? 18.946 6.523 -18.020 1.00 93.94 87 ARG A C 1
ATOM 639 O O . ARG A 1 87 ? 18.617 6.875 -16.894 1.00 93.94 87 ARG A O 1
ATOM 646 N N . GLU A 1 88 ? 18.062 6.354 -19.000 1.00 92.81 88 GLU A N 1
ATOM 647 C CA . GLU A 1 88 ? 16.612 6.423 -18.778 1.00 92.81 88 GLU A CA 1
ATOM 648 C C . GLU A 1 88 ? 16.125 5.265 -17.906 1.00 92.81 88 GLU A C 1
ATOM 650 O O . GLU A 1 88 ? 15.483 5.512 -16.889 1.00 92.81 88 GLU A O 1
ATOM 655 N N . ALA A 1 89 ? 16.541 4.034 -18.208 1.00 88.50 89 ALA A N 1
ATOM 656 C CA . ALA A 1 89 ? 16.221 2.861 -17.400 1.00 88.50 89 ALA A CA 1
ATOM 657 C C . ALA A 1 89 ? 16.741 2.982 -15.954 1.00 88.50 89 ALA A C 1
ATOM 659 O O . ALA A 1 89 ? 16.057 2.591 -15.012 1.00 88.50 89 ALA A O 1
ATOM 660 N N . GLU A 1 90 ? 17.932 3.556 -15.746 1.00 90.81 90 GLU A N 1
ATOM 661 C CA . GLU A 1 90 ? 18.470 3.831 -14.405 1.00 90.81 90 GLU A CA 1
ATOM 662 C C . GLU A 1 90 ? 17.618 4.853 -13.633 1.00 90.81 90 GLU A C 1
ATOM 664 O O . GLU A 1 90 ? 17.383 4.671 -12.437 1.00 90.81 90 GLU A O 1
ATOM 669 N N . LYS A 1 91 ? 17.108 5.897 -14.302 1.00 91.81 91 LYS A N 1
ATOM 670 C CA . LYS A 1 91 ? 16.190 6.870 -13.684 1.00 91.81 91 LYS A CA 1
ATOM 671 C C . LYS A 1 91 ? 14.851 6.232 -13.325 1.00 91.81 91 LYS A C 1
ATOM 673 O O . LYS A 1 91 ? 14.374 6.422 -12.211 1.00 91.81 91 LYS A O 1
ATOM 678 N N . GLU A 1 92 ? 14.260 5.472 -14.244 1.00 89.25 92 GLU A N 1
ATOM 679 C CA . GLU A 1 92 ? 12.998 4.762 -14.005 1.00 89.25 92 GLU A CA 1
ATOM 680 C C . GLU A 1 92 ? 13.132 3.767 -12.854 1.00 89.25 92 GLU A C 1
ATOM 682 O O . GLU A 1 92 ? 12.273 3.709 -11.974 1.00 89.25 92 GLU A O 1
ATOM 687 N N . ARG A 1 93 ? 14.255 3.043 -12.802 1.00 87.62 93 ARG A N 1
ATOM 688 C CA . ARG A 1 93 ? 14.571 2.137 -11.702 1.00 87.62 93 ARG A CA 1
ATOM 689 C C . ARG A 1 93 ? 14.676 2.871 -10.367 1.00 87.62 93 ARG A C 1
ATOM 691 O O . ARG A 1 93 ? 14.100 2.400 -9.394 1.00 87.62 93 ARG A O 1
ATOM 698 N N . ALA A 1 94 ? 15.366 4.010 -10.312 1.00 88.50 94 ALA A N 1
ATOM 699 C CA . ALA A 1 94 ? 15.483 4.791 -9.080 1.00 88.50 94 ALA A CA 1
ATOM 700 C C . ALA A 1 94 ? 14.110 5.269 -8.571 1.00 88.50 94 ALA A C 1
ATOM 702 O O . ALA A 1 94 ? 13.817 5.154 -7.382 1.00 88.50 94 ALA A O 1
ATOM 703 N N . VAL A 1 95 ? 13.238 5.728 -9.477 1.00 91.19 95 VAL A N 1
ATOM 704 C CA . VAL A 1 95 ? 11.858 6.115 -9.139 1.00 91.19 95 VAL A CA 1
ATOM 705 C C . VAL A 1 95 ? 11.055 4.914 -8.631 1.00 91.19 95 VAL A C 1
ATOM 707 O O . VAL A 1 95 ? 10.343 5.027 -7.633 1.00 91.19 95 VAL A O 1
ATOM 710 N N . ALA A 1 96 ? 11.179 3.752 -9.276 1.00 84.31 96 ALA A N 1
ATOM 711 C CA . ALA A 1 96 ? 10.501 2.532 -8.846 1.00 84.31 96 ALA A CA 1
ATOM 712 C C . ALA A 1 96 ? 10.990 2.048 -7.468 1.00 84.31 96 ALA A C 1
ATOM 714 O O . ALA A 1 96 ? 10.178 1.634 -6.641 1.00 84.31 96 ALA A O 1
ATOM 715 N N . GLU A 1 97 ? 12.295 2.129 -7.192 1.00 87.50 97 GLU A N 1
ATOM 716 C CA . GLU A 1 97 ? 12.883 1.785 -5.891 1.00 87.50 97 GLU A CA 1
ATOM 717 C C . GLU A 1 97 ? 12.383 2.725 -4.780 1.00 87.50 97 GLU A C 1
ATOM 719 O O . GLU A 1 97 ? 11.989 2.253 -3.711 1.00 87.50 97 GLU A O 1
ATOM 724 N N . GLU A 1 98 ? 12.304 4.034 -5.042 1.00 90.56 98 GLU A N 1
ATOM 725 C CA . GLU A 1 98 ? 11.744 5.012 -4.101 1.00 90.56 98 GLU A CA 1
ATOM 726 C C . GLU A 1 98 ? 10.259 4.738 -3.810 1.00 90.56 98 GLU A C 1
ATOM 728 O O . GLU A 1 98 ? 9.840 4.687 -2.649 1.00 90.56 98 GLU A O 1
ATOM 733 N N . GLN A 1 99 ? 9.459 4.493 -4.852 1.00 86.69 99 GLN A N 1
ATOM 734 C CA . GLN A 1 99 ? 8.041 4.161 -4.707 1.00 86.69 99 GLN A CA 1
ATOM 735 C C . GLN A 1 99 ? 7.832 2.845 -3.948 1.00 86.69 99 GLN A C 1
ATOM 737 O O . GLN A 1 99 ? 6.955 2.767 -3.085 1.00 86.69 99 GLN A O 1
ATOM 742 N N . ALA A 1 100 ? 8.652 1.826 -4.216 1.00 83.81 100 ALA A N 1
ATOM 743 C CA . ALA A 1 100 ? 8.604 0.553 -3.505 1.00 83.81 100 ALA A CA 1
ATOM 744 C C . ALA A 1 100 ? 8.957 0.724 -2.022 1.00 83.81 100 ALA A C 1
ATOM 746 O O . ALA A 1 100 ? 8.292 0.146 -1.159 1.00 83.81 100 ALA A O 1
ATOM 747 N N . GLN A 1 101 ? 9.965 1.541 -1.706 1.00 89.50 101 GLN A N 1
ATOM 748 C CA . GLN A 1 101 ? 10.333 1.821 -0.322 1.00 89.50 101 GLN A CA 1
ATOM 749 C C . GLN A 1 101 ? 9.227 2.586 0.411 1.00 8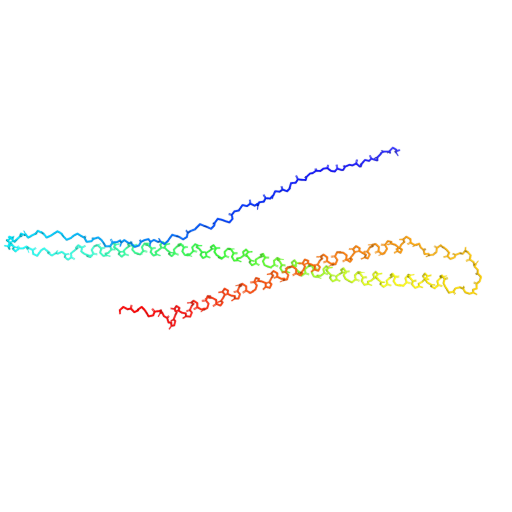9.50 101 GLN A C 1
ATOM 751 O O . GLN A 1 101 ? 8.895 2.245 1.548 1.00 89.50 101 GLN A O 1
ATOM 756 N N . LYS A 1 102 ? 8.609 3.573 -0.246 1.00 91.12 102 LYS A N 1
ATOM 757 C CA . LYS A 1 102 ? 7.456 4.293 0.300 1.00 91.12 102 LYS A CA 1
ATOM 758 C C . LYS A 1 102 ? 6.289 3.347 0.587 1.00 91.12 102 LYS A C 1
ATOM 760 O O . LYS A 1 102 ? 5.785 3.340 1.703 1.00 91.12 102 LYS A O 1
ATOM 765 N N . ALA A 1 103 ? 5.923 2.492 -0.369 1.00 83.81 103 ALA A N 1
ATOM 766 C CA . ALA A 1 103 ? 4.842 1.523 -0.194 1.00 83.81 103 ALA A CA 1
ATOM 767 C C . ALA A 1 103 ? 5.107 0.541 0.962 1.00 83.81 103 ALA A C 1
ATOM 769 O O . ALA A 1 103 ? 4.190 0.212 1.714 1.00 83.81 103 ALA A O 1
ATOM 770 N N . ARG A 1 104 ? 6.361 0.103 1.148 1.00 87.56 104 ARG A N 1
ATOM 771 C CA . ARG A 1 104 ? 6.755 -0.728 2.299 1.00 87.56 104 ARG A CA 1
ATOM 772 C C . ARG A 1 104 ? 6.582 0.008 3.623 1.00 87.56 104 ARG A C 1
ATOM 774 O O . ARG A 1 104 ? 6.032 -0.563 4.559 1.00 87.56 104 ARG A O 1
ATOM 781 N N . ASN A 1 105 ? 7.024 1.262 3.699 1.00 92.62 105 ASN A N 1
ATOM 782 C CA . ASN A 1 105 ? 6.858 2.077 4.901 1.00 92.62 105 ASN A CA 1
ATOM 783 C C . ASN A 1 105 ? 5.370 2.303 5.222 1.00 92.62 105 ASN A C 1
ATOM 785 O O . ASN A 1 105 ? 4.973 2.190 6.380 1.00 92.62 105 ASN A O 1
ATOM 789 N N . ASP A 1 106 ? 4.541 2.551 4.203 1.00 90.88 106 ASP A N 1
ATOM 790 C CA . ASP A 1 106 ? 3.092 2.704 4.359 1.00 90.88 106 ASP A CA 1
ATOM 791 C C . ASP A 1 106 ? 2.445 1.407 4.876 1.00 90.88 106 ASP A C 1
ATOM 793 O O . ASP A 1 106 ? 1.614 1.457 5.780 1.00 90.88 106 ASP A O 1
ATOM 797 N N . MET A 1 107 ? 2.858 0.237 4.369 1.00 88.00 107 MET A N 1
ATOM 798 C CA . MET A 1 107 ? 2.387 -1.060 4.878 1.00 88.00 107 MET A CA 1
ATOM 799 C C . MET A 1 107 ? 2.752 -1.279 6.348 1.00 88.00 107 MET A C 1
ATOM 801 O O . MET A 1 107 ? 1.900 -1.715 7.117 1.00 88.00 107 MET A O 1
ATOM 805 N N . ILE A 1 108 ? 3.987 -0.959 6.747 1.00 93.19 108 ILE A N 1
ATOM 806 C CA . ILE A 1 108 ? 4.417 -1.060 8.150 1.00 93.19 108 ILE A CA 1
ATOM 807 C C . ILE A 1 108 ? 3.563 -0.133 9.022 1.00 93.19 108 ILE A C 1
ATOM 809 O O . ILE A 1 108 ? 3.006 -0.571 10.022 1.00 93.19 108 ILE A O 1
ATOM 813 N N . SER A 1 109 ? 3.370 1.121 8.602 1.00 94.44 109 SER A N 1
ATOM 814 C CA . SER A 1 109 ? 2.545 2.078 9.345 1.00 94.44 109 SER A CA 1
ATOM 815 C C . SER A 1 109 ? 1.084 1.633 9.475 1.00 94.44 109 SER A C 1
ATOM 817 O O . SER A 1 109 ? 0.480 1.811 10.532 1.00 94.44 109 SER A O 1
ATOM 819 N N . LEU A 1 110 ? 0.501 1.055 8.420 1.00 89.38 110 LEU A N 1
ATOM 820 C CA . LEU A 1 110 ? -0.854 0.501 8.470 1.00 89.38 110 LEU A CA 1
ATOM 821 C C . LEU A 1 110 ? -0.939 -0.704 9.411 1.00 89.38 110 LEU A C 1
ATOM 823 O O . LEU A 1 110 ? -1.907 -0.812 10.160 1.00 89.38 110 LEU A O 1
ATOM 827 N N . GLN A 1 111 ? 0.077 -1.570 9.417 1.00 92.06 111 GLN A N 1
ATOM 828 C CA . GLN A 1 111 ? 0.150 -2.708 10.331 1.00 92.06 111 GLN A CA 1
ATOM 829 C C . GLN A 1 111 ? 0.246 -2.259 11.796 1.00 92.06 111 GLN A C 1
ATOM 831 O O . GLN A 1 111 ? -0.419 -2.833 12.658 1.00 92.06 111 GLN A O 1
ATOM 836 N N . ASP A 1 112 ? 1.031 -1.220 12.080 1.00 94.00 112 ASP A N 1
ATOM 837 C CA . ASP A 1 112 ? 1.152 -0.664 13.429 1.00 94.00 112 ASP A CA 1
ATOM 838 C C . ASP A 1 112 ? -0.179 -0.067 13.907 1.00 94.00 112 ASP A C 1
ATOM 840 O O . ASP A 1 112 ? -0.630 -0.377 15.010 1.00 94.00 112 ASP A O 1
ATOM 844 N N . LYS A 1 113 ? -0.866 0.702 13.049 1.00 91.69 113 LYS A N 1
ATOM 845 C CA . LYS A 1 113 ? -2.208 1.243 13.339 1.00 91.69 113 L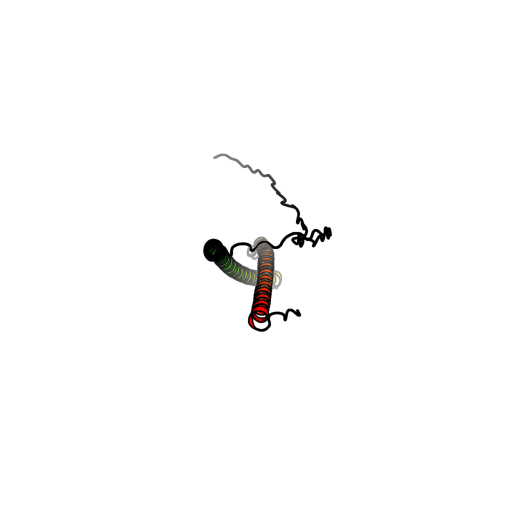YS A CA 1
ATOM 846 C C . LYS A 1 113 ? -3.234 0.143 13.590 1.00 91.69 113 LYS A C 1
ATOM 848 O O . LYS A 1 113 ? -4.049 0.255 14.501 1.00 91.69 113 LYS A O 1
ATOM 853 N N . LEU A 1 114 ? -3.192 -0.929 12.802 1.00 89.69 114 LEU A N 1
ATOM 854 C CA . LEU A 1 114 ? -4.062 -2.082 13.000 1.00 89.69 114 LEU A CA 1
ATOM 855 C C . LEU A 1 114 ? -3.825 -2.720 14.377 1.00 89.69 114 LEU A C 1
ATOM 857 O O . LEU A 1 114 ? -4.781 -2.982 15.107 1.00 89.69 114 LEU A O 1
ATOM 861 N N . ASN A 1 115 ? -2.561 -2.936 14.749 1.00 94.06 115 ASN A N 1
ATOM 862 C CA . ASN A 1 115 ? -2.203 -3.500 16.050 1.00 94.06 115 ASN A CA 1
ATOM 863 C C . ASN A 1 115 ? -2.677 -2.600 17.206 1.00 94.06 115 ASN A C 1
ATOM 865 O O . ASN A 1 115 ? -3.213 -3.106 18.196 1.00 94.06 115 ASN A O 1
ATOM 869 N N . GLU A 1 116 ? -2.527 -1.281 17.066 1.00 95.31 116 GLU A N 1
ATOM 870 C CA . GLU A 1 116 ? -3.009 -0.290 18.033 1.00 95.31 116 GLU A CA 1
ATOM 871 C C . GLU A 1 116 ? -4.537 -0.350 18.183 1.00 95.31 116 GLU A C 1
ATOM 873 O O . GLU A 1 116 ? -5.036 -0.550 19.293 1.00 95.31 116 GLU A O 1
ATOM 878 N N . CYS A 1 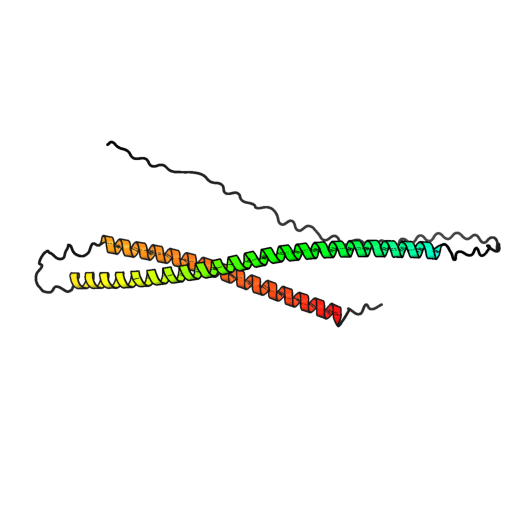117 ? -5.292 -0.313 17.078 1.00 89.38 117 CYS A N 1
ATOM 879 C CA . CYS A 1 117 ? -6.752 -0.439 17.105 1.00 89.38 117 CYS A CA 1
ATOM 880 C C . CYS A 1 117 ? -7.216 -1.769 17.723 1.00 89.38 117 CYS A C 1
ATOM 882 O O . CYS A 1 117 ? -8.181 -1.804 18.491 1.00 89.38 117 CYS A O 1
ATOM 884 N N . GLN A 1 118 ? -6.529 -2.879 17.438 1.00 90.00 118 GLN A N 1
ATOM 885 C CA . GLN A 1 118 ? -6.831 -4.176 18.051 1.00 90.00 118 GLN A CA 1
ATOM 886 C C . GLN A 1 118 ? -6.550 -4.186 19.562 1.00 90.00 118 GLN A C 1
ATOM 888 O O . GLN A 1 118 ? -7.254 -4.852 20.331 1.00 90.00 118 GLN A O 1
ATOM 893 N N . GLU A 1 119 ? -5.529 -3.467 20.026 1.00 95.38 119 GLU A N 1
ATOM 894 C CA . GLU A 1 119 ? -5.257 -3.307 21.453 1.00 95.38 119 GLU A CA 1
ATOM 895 C C . GLU A 1 119 ? -6.306 -2.427 22.143 1.00 95.38 119 GLU A C 1
ATOM 897 O O . GLU A 1 119 ? -6.811 -2.805 23.205 1.00 95.38 119 GLU A O 1
ATOM 902 N N . GLU A 1 120 ? -6.695 -1.307 21.535 1.00 92.25 120 GLU A N 1
ATOM 903 C CA . GLU A 1 120 ? -7.786 -0.462 22.029 1.00 92.25 120 GLU A CA 1
ATOM 904 C C . GLU A 1 120 ? -9.103 -1.233 22.115 1.00 92.25 120 GLU A C 1
ATOM 906 O O . GLU A 1 120 ? -9.765 -1.211 23.156 1.00 92.25 120 GLU A O 1
ATOM 911 N N . LYS A 1 121 ? -9.437 -2.012 21.077 1.00 88.12 121 LYS A N 1
ATOM 912 C CA . LYS A 1 121 ? -10.597 -2.910 21.082 1.00 88.12 121 LYS A CA 1
ATOM 913 C C . LYS A 1 121 ? -10.556 -3.867 22.276 1.00 88.12 121 LYS A C 1
ATOM 915 O O . LYS A 1 121 ? -11.557 -4.012 22.979 1.00 88.12 121 LYS A O 1
ATOM 920 N N . ARG A 1 122 ? -9.407 -4.498 22.553 1.00 92.50 122 ARG A N 1
ATOM 921 C CA . ARG A 1 122 ? -9.241 -5.392 23.717 1.00 92.50 122 ARG A CA 1
ATOM 922 C C . ARG A 1 122 ? -9.432 -4.655 25.046 1.00 92.50 122 ARG A C 1
ATOM 924 O O . ARG A 1 122 ? -10.091 -5.188 25.941 1.00 92.50 122 ARG A O 1
ATOM 931 N N . LYS A 1 123 ? -8.892 -3.439 25.180 1.00 92.19 123 LYS A N 1
ATOM 932 C CA . LYS A 1 123 ? -9.044 -2.602 26.386 1.00 92.19 123 LYS A CA 1
ATOM 933 C C . LYS A 1 123 ? -10.506 -2.221 26.622 1.00 92.19 123 LYS A C 1
ATOM 935 O O . LYS A 1 123 ? -11.004 -2.404 27.734 1.00 92.19 123 LYS A O 1
ATOM 940 N N . LEU A 1 124 ? -11.199 -1.754 25.584 1.00 86.94 124 LEU A N 1
ATOM 941 C CA . LEU A 1 124 ? -12.615 -1.389 25.656 1.00 86.94 124 LEU A CA 1
ATOM 942 C C . LEU A 1 124 ? -13.493 -2.594 25.982 1.00 86.94 124 LEU A C 1
ATOM 944 O O . LEU A 1 124 ? -14.329 -2.499 26.875 1.00 86.94 124 LEU A O 1
ATOM 948 N N . PHE A 1 125 ? -13.253 -3.741 25.344 1.00 90.38 125 PHE A N 1
ATOM 949 C CA . PHE A 1 125 ? -13.998 -4.966 25.626 1.00 90.38 125 PHE A CA 1
ATOM 950 C C . PHE A 1 125 ? -13.831 -5.418 27.082 1.00 90.38 125 PHE A C 1
ATOM 952 O O . PHE A 1 125 ? -14.812 -5.739 27.747 1.00 90.38 125 PHE A O 1
ATOM 959 N N . SER A 1 126 ? -12.607 -5.373 27.620 1.00 90.69 126 SER A N 1
ATOM 960 C CA . SER A 1 126 ? -12.364 -5.678 29.035 1.00 90.69 126 SER A CA 1
ATOM 961 C C . SER A 1 126 ? -13.060 -4.684 29.974 1.00 90.69 126 SER A C 1
ATOM 963 O O . SER A 1 126 ? -13.650 -5.093 30.975 1.00 90.69 126 SER A O 1
ATOM 965 N N . GLY A 1 127 ? -13.024 -3.385 29.659 1.00 86.94 127 GLY A N 1
ATOM 966 C CA . GLY A 1 127 ? -13.729 -2.356 30.429 1.00 86.94 127 GLY A CA 1
ATOM 967 C C . GLY A 1 127 ? -15.248 -2.545 30.411 1.00 86.94 127 GLY A C 1
ATOM 968 O O . GLY A 1 127 ? -15.901 -2.436 31.449 1.00 86.94 127 GLY A O 1
ATOM 969 N N . LEU A 1 128 ? -15.798 -2.901 29.251 1.00 86.00 128 LEU A N 1
ATOM 970 C CA . LEU A 1 128 ? -17.215 -3.182 29.064 1.00 86.00 128 LEU A CA 1
ATOM 971 C C . LEU A 1 128 ? -17.640 -4.428 29.845 1.00 86.00 128 LEU A C 1
ATOM 973 O O . LEU A 1 128 ? -18.616 -4.360 30.583 1.00 86.00 128 LEU A O 1
ATOM 977 N N . GLN A 1 129 ? -16.870 -5.519 29.784 1.00 87.75 129 GLN A N 1
ATOM 978 C CA . GLN A 1 129 ? -17.136 -6.721 30.582 1.00 87.75 129 GLN A CA 1
ATOM 979 C C . GLN A 1 129 ? -17.146 -6.437 32.089 1.00 87.75 129 GLN A C 1
ATOM 981 O O . GLN A 1 129 ? -18.011 -6.944 32.802 1.00 87.75 129 GLN A O 1
ATOM 986 N N . LYS A 1 130 ? -16.212 -5.613 32.588 1.00 87.19 130 LYS A N 1
ATOM 987 C CA . LYS A 1 130 ? -16.189 -5.209 34.004 1.00 87.19 130 LYS A CA 1
ATOM 988 C C . LYS A 1 130 ? -17.445 -4.428 34.383 1.00 87.19 130 LYS A C 1
ATOM 990 O O . LYS A 1 130 ? -18.092 -4.778 35.364 1.00 87.19 130 LYS A O 1
ATOM 995 N N . ARG A 1 131 ? -17.837 -3.440 33.571 1.00 82.12 131 ARG A N 1
ATOM 996 C CA . ARG A 1 131 ? -19.070 -2.670 33.798 1.00 82.12 131 ARG A CA 1
ATOM 997 C C . ARG A 1 131 ? -20.322 -3.535 33.722 1.00 82.12 131 ARG A C 1
ATOM 999 O O . ARG A 1 131 ? -21.212 -3.386 34.549 1.00 82.12 131 ARG A O 1
ATOM 1006 N N . GLU A 1 132 ? -20.407 -4.456 32.767 1.00 85.12 132 GLU A N 1
ATOM 1007 C CA . GLU A 1 132 ? -21.542 -5.377 32.664 1.00 85.12 132 GLU A CA 1
ATOM 1008 C C . GLU A 1 132 ? -21.625 -6.306 33.883 1.00 85.12 132 GLU A C 1
ATOM 1010 O O . GLU A 1 132 ? -22.720 -6.528 34.403 1.00 85.12 132 GLU A O 1
ATOM 1015 N N . ALA A 1 133 ? -20.485 -6.778 34.397 1.00 83.81 133 ALA A N 1
ATOM 1016 C CA . ALA A 1 133 ? -20.431 -7.551 35.634 1.00 83.81 133 ALA A CA 1
ATOM 1017 C C . ALA A 1 133 ? -20.846 -6.722 36.867 1.00 83.81 133 ALA A C 1
ATOM 1019 O O . ALA A 1 133 ? -21.597 -7.222 37.703 1.00 83.81 133 ALA A O 1
ATOM 1020 N N . GLU A 1 134 ? -20.418 -5.459 36.972 1.00 83.44 134 GLU A N 1
ATOM 1021 C CA . GLU A 1 134 ? -20.839 -4.527 38.032 1.00 83.44 134 GLU A CA 1
ATOM 1022 C C . GLU A 1 134 ? -22.349 -4.250 37.978 1.00 83.44 134 GLU A C 1
ATOM 1024 O O . GLU A 1 134 ? -23.038 -4.366 38.993 1.00 83.44 134 GLU A O 1
ATOM 1029 N N . ILE A 1 135 ? -22.892 -3.969 36.786 1.00 80.19 135 ILE A N 1
ATOM 1030 C CA . ILE A 1 135 ? -24.335 -3.801 36.559 1.00 80.19 135 ILE A CA 1
ATOM 1031 C C . ILE A 1 135 ? -25.087 -5.067 36.978 1.00 80.19 135 ILE A C 1
ATOM 1033 O O . ILE A 1 135 ? -26.122 -4.980 37.640 1.00 80.19 135 ILE A O 1
ATOM 1037 N N . PHE A 1 136 ? -24.589 -6.245 36.600 1.00 79.69 136 PHE A N 1
ATOM 1038 C CA . PHE A 1 136 ? -25.209 -7.517 36.958 1.00 79.69 136 PHE A CA 1
ATOM 1039 C C . PHE A 1 136 ? -25.218 -7.732 38.478 1.00 79.69 136 PHE A C 1
ATOM 1041 O O . PHE A 1 136 ? -26.259 -8.074 39.038 1.00 79.69 136 PHE A O 1
ATOM 1048 N N . GLN A 1 137 ? -24.101 -7.473 39.165 1.00 79.88 137 GLN A N 1
ATOM 1049 C CA . GLN A 1 137 ? -24.025 -7.562 40.627 1.00 79.88 137 GLN A CA 1
ATOM 1050 C C . GLN A 1 137 ? -24.953 -6.563 41.322 1.00 79.88 137 GLN A C 1
ATOM 1052 O O . GLN A 1 137 ? -25.589 -6.919 42.307 1.00 79.88 137 GLN A O 1
ATOM 1057 N N . LEU A 1 138 ? -25.102 -5.344 40.806 1.00 74.62 138 LEU A N 1
ATOM 1058 C CA . LEU A 1 138 ? -26.044 -4.371 41.366 1.00 74.62 138 LEU A CA 1
ATOM 1059 C C . LEU A 1 138 ? -27.506 -4.780 41.145 1.00 74.62 138 LEU A C 1
ATOM 1061 O O . LEU A 1 138 ? -28.332 -4.603 42.037 1.00 74.62 138 LEU A O 1
ATOM 1065 N N . LYS A 1 139 ? -27.828 -5.364 39.984 1.00 75.56 139 LYS A N 1
ATOM 1066 C CA . LYS A 1 139 ? -29.187 -5.827 39.655 1.00 75.56 139 LYS A CA 1
ATOM 1067 C C . LYS A 1 139 ? -29.593 -7.106 40.388 1.00 75.56 139 LYS A C 1
ATOM 1069 O O . LYS A 1 139 ? -30.772 -7.277 40.680 1.00 75.56 139 LYS A O 1
ATOM 1074 N N . HIS A 1 140 ? -28.646 -8.006 40.661 1.00 71.94 140 HIS A N 1
ATOM 1075 C CA . HIS A 1 140 ? -28.938 -9.360 41.151 1.00 71.94 140 HIS A CA 1
ATOM 1076 C C . HIS A 1 140 ? -28.290 -9.710 42.500 1.00 71.94 140 HIS A C 1
ATOM 1078 O O . HIS A 1 140 ? -28.635 -10.731 43.088 1.00 71.94 140 HIS A O 1
ATOM 1084 N N . GLY A 1 141 ? -27.372 -8.888 43.011 1.00 64.69 141 GLY A N 1
ATOM 1085 C CA . GLY A 1 141 ? -26.619 -9.131 44.247 1.00 64.69 141 GLY A CA 1
ATOM 1086 C C . GLY A 1 141 ? -27.247 -8.565 45.524 1.00 64.69 141 GLY A C 1
ATOM 1087 O O . GLY A 1 141 ? -26.657 -8.710 46.592 1.00 64.69 141 GLY A O 1
ATOM 1088 N N . SER A 1 142 ? -28.430 -7.942 45.457 1.00 56.06 142 SER A N 1
ATOM 1089 C CA . SER A 1 142 ? -29.133 -7.447 46.647 1.00 56.06 142 SER A CA 1
ATOM 1090 C C . SER A 1 142 ? -30.263 -8.384 47.075 1.00 56.06 142 SER A C 1
ATOM 1092 O O . SER A 1 142 ? -31.368 -8.346 46.539 1.00 56.06 142 SER A O 1
ATOM 1094 N N . THR A 1 143 ? -29.995 -9.197 48.099 1.00 55.44 143 THR A N 1
ATOM 1095 C CA . THR A 1 143 ? -31.018 -9.900 48.895 1.00 55.44 143 THR A CA 1
ATOM 1096 C C . THR A 1 143 ? -31.340 -9.155 50.201 1.00 55.44 143 THR A C 1
ATOM 1098 O O . THR A 1 143 ? -31.867 -9.752 51.138 1.00 55.44 143 THR A O 1
ATOM 1101 N N . ARG A 1 144 ? -31.021 -7.854 50.316 1.00 51.94 144 ARG A N 1
ATOM 1102 C CA . ARG A 1 144 ? -31.293 -7.070 51.534 1.00 51.94 144 ARG A CA 1
ATOM 1103 C C . ARG A 1 144 ? -31.670 -5.624 51.195 1.00 51.94 144 ARG A C 1
ATOM 1105 O O . ARG A 1 144 ? -30.814 -4.864 50.775 1.00 51.94 144 ARG A O 1
ATOM 1112 N N . GLU A 1 145 ? -32.961 -5.335 51.382 1.00 50.22 145 GLU A N 1
ATOM 1113 C CA . GLU A 1 145 ? -33.707 -4.059 51.381 1.00 50.22 145 GLU A CA 1
ATOM 1114 C C . GLU A 1 145 ? -33.241 -2.876 50.495 1.00 50.22 145 GLU A C 1
ATOM 1116 O O . GLU A 1 145 ? -32.087 -2.451 50.530 1.00 50.22 145 GLU A O 1
ATOM 1121 N N . PRO A 1 146 ? -34.169 -2.251 49.742 1.00 56.31 146 PRO A N 1
ATOM 1122 C CA . PRO A 1 146 ? -33.835 -1.244 48.749 1.00 56.31 146 PRO A CA 1
ATOM 1123 C C . PRO A 1 146 ? -33.588 0.113 49.421 1.00 56.31 146 PRO A C 1
ATOM 1125 O O . PRO A 1 146 ? -34.515 0.884 49.659 1.00 56.31 146 PRO A O 1
ATOM 1128 N N . GLN A 1 147 ? -32.328 0.450 49.697 1.00 43.69 147 GLN A N 1
ATOM 1129 C CA . GLN A 1 147 ? -31.950 1.857 49.818 1.00 43.69 147 GLN A CA 1
ATOM 1130 C C . GLN A 1 147 ? -31.754 2.430 48.414 1.00 43.69 147 GLN A C 1
ATOM 1132 O O . GLN A 1 147 ? -30.843 2.060 47.675 1.00 43.69 147 GLN A O 1
ATOM 1137 N N . ILE A 1 148 ? -32.673 3.325 48.061 1.00 51.44 148 ILE A N 1
ATOM 1138 C CA . ILE A 1 148 ? -32.793 4.085 46.812 1.00 51.44 148 ILE A CA 1
ATOM 1139 C C . ILE A 1 148 ? -31.633 5.095 46.700 1.00 51.44 148 ILE A C 1
ATOM 1141 O O . ILE A 1 148 ? -31.819 6.309 46.704 1.00 51.44 148 ILE A O 1
ATOM 1145 N N . THR A 1 149 ? -30.397 4.606 46.662 1.00 50.22 149 THR A N 1
ATOM 1146 C CA . THR A 1 149 ? -29.192 5.435 46.487 1.00 50.22 149 THR A CA 1
ATOM 1147 C C . THR A 1 149 ? -28.219 4.879 45.446 1.00 50.22 149 THR A C 1
ATOM 1149 O O . THR A 1 149 ? -27.339 5.615 45.007 1.00 50.22 149 THR A O 1
ATOM 1152 N N . ALA A 1 150 ? -28.407 3.643 44.964 1.00 48.62 150 ALA A N 1
ATOM 1153 C CA . ALA A 1 150 ? -27.551 3.024 43.942 1.00 48.62 150 ALA A CA 1
ATOM 1154 C C . ALA A 1 150 ? -28.007 3.255 42.483 1.00 48.62 150 ALA A C 1
ATOM 1156 O O . ALA A 1 150 ? -27.281 2.918 41.555 1.00 48.62 150 ALA A O 1
ATOM 1157 N N . GLU A 1 151 ? -29.167 3.876 42.240 1.00 47.44 151 GLU A N 1
ATOM 1158 C CA . GLU A 1 151 ? -29.626 4.211 40.874 1.00 47.44 151 GLU A CA 1
ATOM 1159 C C . GLU A 1 151 ? -28.840 5.363 40.217 1.00 47.44 151 GLU A C 1
ATOM 1161 O O . GLU A 1 151 ? -29.079 5.695 39.060 1.00 47.44 151 GLU A O 1
ATOM 1166 N N . ARG A 1 152 ? -27.879 5.974 40.926 1.00 50.00 152 ARG A N 1
ATOM 1167 C CA . ARG A 1 152 ? -27.049 7.074 40.405 1.00 50.00 152 ARG A CA 1
ATOM 1168 C C . ARG A 1 152 ? -25.630 6.682 39.988 1.00 50.00 152 ARG A C 1
ATOM 1170 O O . ARG A 1 152 ? -24.900 7.560 39.542 1.00 50.00 152 ARG A O 1
ATOM 1177 N N . THR A 1 153 ? -25.208 5.426 40.128 1.00 54.72 153 THR A N 1
ATOM 1178 C CA . THR A 1 153 ? -23.788 5.068 39.938 1.00 54.72 153 THR A CA 1
ATOM 1179 C C . THR A 1 153 ? -23.417 4.497 38.572 1.00 54.72 153 THR A C 1
ATOM 1181 O O . THR A 1 153 ? -22.228 4.437 38.283 1.00 54.72 153 THR A O 1
ATOM 1184 N N . LEU A 1 154 ? -24.368 4.145 37.701 1.00 56.28 154 LEU A N 1
ATOM 1185 C CA . LEU A 1 154 ? -24.061 3.671 36.344 1.00 56.28 154 LEU A CA 1
ATOM 1186 C C . LEU A 1 154 ? -24.992 4.326 35.327 1.00 56.28 154 LEU A C 1
ATOM 1188 O O . LEU A 1 154 ? -26.171 3.985 35.257 1.00 56.28 154 LEU A O 1
ATOM 1192 N N . ASP A 1 155 ? -24.453 5.257 34.539 1.00 66.44 155 ASP A N 1
ATOM 1193 C CA . ASP A 1 155 ? -25.176 5.858 33.424 1.00 66.44 155 ASP A CA 1
ATOM 1194 C C . ASP A 1 155 ? -25.257 4.839 32.266 1.00 66.44 155 ASP A C 1
ATOM 1196 O O . ASP A 1 155 ? -24.233 4.489 31.663 1.00 66.44 155 ASP A O 1
ATOM 1200 N N . PRO A 1 156 ? -26.452 4.317 31.931 1.00 70.75 156 PRO A N 1
ATOM 1201 C CA . PRO A 1 156 ? -26.618 3.398 30.811 1.00 70.75 156 PRO A CA 1
ATOM 1202 C C . PRO A 1 156 ? -26.191 4.022 29.476 1.00 70.75 156 PRO A C 1
ATOM 1204 O O . PRO A 1 156 ? -25.822 3.274 28.567 1.00 70.75 156 PRO A O 1
ATOM 1207 N N . ARG A 1 157 ? -26.166 5.360 29.359 1.00 76.88 157 ARG A N 1
ATOM 1208 C CA . ARG A 1 157 ? -25.639 6.045 28.172 1.00 76.88 157 ARG A CA 1
ATOM 1209 C C . ARG A 1 157 ? -24.165 5.759 27.957 1.00 76.88 157 ARG A C 1
ATOM 1211 O O . ARG A 1 157 ? -23.795 5.446 26.836 1.00 76.88 157 ARG A O 1
ATOM 1218 N N . GLU A 1 158 ? -23.345 5.738 29.005 1.00 76.62 158 GLU A N 1
ATOM 1219 C CA . GLU A 1 158 ? -21.921 5.430 28.846 1.00 76.62 158 GLU A CA 1
ATOM 1220 C C . GLU A 1 158 ? -21.690 3.992 28.357 1.00 76.62 158 GLU A C 1
ATOM 1222 O O . GLU A 1 158 ? -20.730 3.712 27.644 1.00 76.62 158 GLU A O 1
ATOM 1227 N N . THR A 1 159 ? -22.566 3.057 28.735 1.00 77.94 159 THR A N 1
ATOM 1228 C CA . THR A 1 159 ? -22.477 1.668 28.260 1.00 77.94 159 THR A CA 1
ATOM 1229 C C . THR A 1 159 ? -22.871 1.562 26.788 1.00 77.94 159 THR A C 1
ATOM 1231 O O . THR A 1 159 ? -22.246 0.809 26.045 1.00 77.94 159 THR A O 1
ATOM 1234 N N . ILE A 1 160 ? -23.881 2.322 26.356 1.00 84.38 160 ILE A N 1
ATOM 1235 C CA . ILE A 1 160 ? -24.285 2.410 24.947 1.00 84.38 160 ILE A CA 1
ATOM 1236 C C . ILE A 1 160 ? -23.178 3.082 24.123 1.00 84.38 160 ILE A C 1
ATOM 1238 O O . ILE A 1 160 ? -22.738 2.510 23.135 1.00 84.38 160 ILE A O 1
ATOM 1242 N N . GLU A 1 161 ? -22.629 4.207 24.585 1.00 86.62 161 GLU A N 1
ATOM 1243 C CA . GLU A 1 161 ? -21.526 4.906 23.913 1.00 86.62 161 GLU A CA 1
ATOM 1244 C C . GLU A 1 161 ? -20.265 4.037 23.782 1.00 86.62 161 GLU A C 1
ATOM 1246 O O . GLU A 1 161 ? -19.588 4.074 22.756 1.00 86.62 161 GLU A O 1
ATOM 1251 N N . LEU A 1 162 ? -19.942 3.219 24.792 1.00 81.75 162 LEU A N 1
ATOM 1252 C CA . LEU A 1 162 ? -18.850 2.242 24.703 1.00 81.75 162 LEU A CA 1
ATOM 1253 C C . LEU A 1 162 ? -19.129 1.156 23.658 1.00 81.75 162 LEU A C 1
ATOM 1255 O O . LEU A 1 162 ? -18.212 0.778 22.929 1.00 81.75 162 LEU A O 1
ATOM 1259 N N . LYS A 1 163 ? -20.374 0.669 23.565 1.00 84.62 163 LYS A N 1
ATOM 1260 C CA . LYS A 1 163 ? -20.790 -0.306 22.541 1.00 84.62 163 LYS A CA 1
ATOM 1261 C C . LYS A 1 163 ? -20.704 0.290 21.140 1.00 84.62 163 LYS A C 1
ATOM 1263 O O . LYS A 1 163 ? -20.152 -0.355 20.253 1.00 84.62 163 LYS A O 1
ATOM 1268 N N . ASP A 1 164 ? -21.148 1.529 20.967 1.00 89.19 164 ASP A N 1
ATOM 1269 C CA . ASP A 1 164 ? -21.085 2.234 19.686 1.00 89.19 164 ASP A CA 1
ATOM 1270 C C . ASP A 1 164 ? -19.632 2.491 19.260 1.00 89.19 164 ASP A C 1
ATOM 1272 O O . ASP A 1 164 ? -19.264 2.231 18.114 1.00 89.19 164 ASP A O 1
ATOM 1276 N N . ARG A 1 165 ? -18.763 2.912 20.191 1.00 89.12 165 ARG A N 1
ATOM 1277 C CA . ARG A 1 165 ? -17.318 3.057 19.927 1.00 89.12 165 ARG A CA 1
ATOM 1278 C C . ARG A 1 165 ? -16.652 1.727 19.589 1.00 89.12 165 ARG A C 1
ATOM 1280 O O . ARG A 1 165 ? -15.799 1.690 18.708 1.00 89.12 165 ARG A O 1
ATOM 1287 N N . MET A 1 166 ? -17.033 0.642 20.263 1.00 85.44 166 MET A N 1
ATOM 1288 C CA . MET A 1 166 ? -16.543 -0.696 19.935 1.00 85.44 166 MET A CA 1
ATOM 1289 C C . MET A 1 166 ? -16.952 -1.119 18.523 1.00 85.44 166 MET A C 1
ATOM 1291 O O . MET A 1 166 ? -16.096 -1.574 17.774 1.00 85.44 166 MET A O 1
ATOM 1295 N N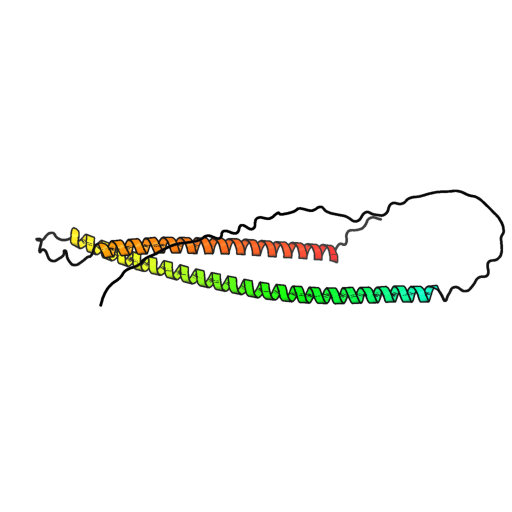 . LEU A 1 167 ? -18.217 -0.925 18.143 1.00 89.00 167 LEU A N 1
ATOM 1296 C CA . LEU A 1 167 ? -18.703 -1.235 16.795 1.00 89.00 167 LEU A CA 1
ATOM 1297 C C . LEU A 1 167 ? -17.984 -0.405 15.722 1.00 89.00 167 LEU A C 1
ATOM 1299 O O . LEU A 1 167 ? -17.597 -0.942 14.686 1.00 89.00 167 LEU A O 1
ATOM 1303 N N . ALA A 1 168 ? -17.745 0.884 15.980 1.00 89.88 168 ALA A N 1
ATOM 1304 C CA . ALA A 1 168 ? -16.988 1.744 15.071 1.00 89.88 168 ALA A CA 1
ATOM 1305 C C . ALA A 1 168 ? -15.528 1.281 14.909 1.00 89.88 168 ALA A C 1
ATOM 1307 O O . ALA A 1 168 ? -15.013 1.221 13.793 1.00 89.88 168 ALA A O 1
ATOM 1308 N N . LEU A 1 169 ? -14.866 0.897 16.005 1.00 85.62 169 LEU A N 1
ATOM 1309 C CA . LEU A 1 169 ? -13.514 0.330 15.961 1.00 85.62 169 LEU A CA 1
ATOM 1310 C C . LEU A 1 169 ? -13.473 -1.016 15.231 1.00 85.62 169 LEU A C 1
ATOM 1312 O O . LEU A 1 169 ? -12.517 -1.286 14.512 1.00 85.62 169 LEU A O 1
ATOM 1316 N N . GLU A 1 170 ? -14.496 -1.858 15.378 1.00 89.69 170 GLU A N 1
ATOM 1317 C CA . GLU A 1 170 ? -14.598 -3.119 14.637 1.00 89.69 170 GLU A CA 1
ATOM 1318 C C . GLU A 1 170 ? -14.703 -2.904 13.130 1.00 89.69 170 GLU A C 1
ATOM 1320 O O . GLU A 1 170 ? -14.026 -3.605 12.376 1.00 89.69 170 GLU A O 1
ATOM 1325 N N . ALA A 1 171 ? -15.490 -1.915 12.701 1.00 91.56 171 ALA A N 1
ATOM 1326 C CA . ALA A 1 171 ? -15.576 -1.531 11.298 1.00 91.56 171 ALA A CA 1
ATOM 1327 C C . ALA A 1 171 ? -14.221 -1.028 10.770 1.00 91.56 171 ALA A C 1
ATOM 1329 O O . ALA A 1 171 ? -13.747 -1.517 9.748 1.00 91.56 171 ALA A O 1
ATOM 1330 N N . HIS A 1 172 ? -13.547 -0.134 11.501 1.00 87.38 172 HIS A N 1
ATOM 1331 C CA . HIS A 1 172 ? -12.232 0.376 11.098 1.00 87.38 172 HIS A CA 1
ATOM 1332 C C . HIS A 1 172 ? -11.143 -0.702 11.050 1.00 87.38 172 HIS A C 1
ATOM 1334 O O . HIS A 1 172 ? -10.323 -0.702 10.134 1.00 87.38 172 HIS A O 1
ATOM 1340 N N . VAL A 1 173 ? -11.131 -1.642 12.000 1.00 89.69 173 VAL A N 1
ATOM 1341 C CA . VAL A 1 173 ? -10.208 -2.789 11.972 1.00 89.69 173 VAL A CA 1
ATOM 1342 C C . VAL A 1 173 ? -10.469 -3.651 10.739 1.00 89.69 173 VAL A C 1
ATOM 1344 O O . VAL A 1 173 ? -9.522 -3.990 10.037 1.00 89.69 173 VAL A O 1
ATOM 1347 N N . ALA A 1 174 ? -11.735 -3.947 10.428 1.00 89.00 174 ALA A N 1
ATOM 1348 C CA . ALA A 1 174 ? -12.088 -4.735 9.249 1.00 89.00 174 ALA A CA 1
ATOM 1349 C C . ALA A 1 174 ? -11.683 -4.043 7.934 1.00 89.00 174 ALA A C 1
ATOM 1351 O O . ALA A 1 174 ? -11.206 -4.703 7.011 1.00 89.00 174 ALA A O 1
ATOM 1352 N N . GLU A 1 175 ? -11.830 -2.719 7.847 1.00 91.44 175 GLU A N 1
ATOM 1353 C CA . GLU A 1 175 ? -11.368 -1.927 6.702 1.00 91.44 175 GLU A CA 1
ATOM 1354 C C . GLU A 1 175 ? -9.840 -1.964 6.560 1.00 91.44 175 GLU A C 1
ATOM 1356 O O . GLU A 1 175 ? -9.329 -2.208 5.465 1.00 91.44 175 GLU A O 1
ATOM 1361 N N . LEU A 1 176 ? -9.102 -1.760 7.657 1.00 87.69 176 LEU A N 1
ATOM 1362 C CA . LEU A 1 176 ? -7.638 -1.814 7.655 1.00 87.69 176 LEU A CA 1
ATOM 1363 C C . LEU A 1 176 ? -7.119 -3.206 7.280 1.00 87.69 176 LEU A C 1
ATOM 1365 O O . LEU A 1 176 ? -6.207 -3.308 6.458 1.00 87.69 176 LEU A O 1
ATOM 1369 N N . ASP A 1 177 ? -7.725 -4.263 7.824 1.00 85.19 177 ASP A N 1
ATOM 1370 C CA . ASP A 1 177 ? -7.413 -5.653 7.483 1.00 85.19 177 ASP A CA 1
ATOM 1371 C C . ASP A 1 177 ? -7.652 -5.926 5.991 1.00 85.19 177 ASP A C 1
ATOM 1373 O O . ASP A 1 177 ? -6.795 -6.507 5.321 1.00 85.19 177 ASP A O 1
ATOM 1377 N N . ALA A 1 178 ? -8.777 -5.460 5.437 1.00 92.25 178 ALA A N 1
ATOM 1378 C CA . ALA A 1 178 ? -9.092 -5.625 4.020 1.00 92.25 178 ALA A CA 1
ATOM 1379 C C . ALA A 1 178 ? -8.074 -4.911 3.116 1.00 92.25 178 ALA A C 1
ATOM 1381 O O . ALA A 1 178 ? -7.586 -5.497 2.145 1.00 92.25 178 ALA A O 1
ATOM 1382 N N . VAL A 1 179 ? -7.700 -3.673 3.458 1.00 90.75 179 VAL A N 1
ATOM 1383 C CA . VAL A 1 179 ? -6.678 -2.914 2.721 1.00 90.75 179 VAL A CA 1
ATOM 1384 C C . VAL A 1 179 ? -5.319 -3.612 2.802 1.00 90.75 179 VAL A C 1
ATOM 1386 O O . VAL A 1 179 ? -4.646 -3.769 1.781 1.00 90.75 179 VAL A O 1
ATOM 1389 N N . LEU A 1 180 ? -4.906 -4.073 3.986 1.00 89.38 180 LEU A N 1
ATOM 1390 C CA . LEU A 1 180 ? -3.649 -4.805 4.162 1.00 89.38 180 LEU A CA 1
ATOM 1391 C C . LEU A 1 180 ? -3.637 -6.109 3.362 1.00 89.38 180 LEU A C 1
ATOM 1393 O O . LEU A 1 180 ? -2.634 -6.423 2.713 1.00 89.38 180 LEU A O 1
ATOM 1397 N N . GLN A 1 181 ? -4.748 -6.843 3.341 1.00 91.12 181 GLN A N 1
ATOM 1398 C CA . GLN A 1 181 ? -4.875 -8.070 2.564 1.00 91.12 181 GLN A CA 1
ATOM 1399 C C . GLN A 1 181 ? -4.800 -7.796 1.055 1.00 91.12 181 GLN A C 1
ATOM 1401 O O . GLN A 1 181 ? -4.090 -8.504 0.334 1.00 91.12 181 GLN A O 1
ATOM 1406 N N . GLU A 1 182 ? -5.464 -6.743 0.568 1.00 91.19 182 GLU A N 1
ATOM 1407 C CA . GLU A 1 182 ? -5.384 -6.326 -0.834 1.00 91.19 182 GLU A CA 1
ATOM 1408 C C . GLU A 1 182 ? -3.938 -5.989 -1.222 1.00 91.19 182 GLU A C 1
ATOM 1410 O O . GLU A 1 182 ? -3.414 -6.542 -2.197 1.00 91.19 182 GLU A O 1
ATOM 1415 N N . LYS A 1 183 ? -3.262 -5.147 -0.429 1.00 85.75 183 LYS A N 1
ATOM 1416 C CA . LYS A 1 183 ? -1.867 -4.745 -0.662 1.00 85.75 183 LYS A CA 1
ATOM 1417 C C . LYS A 1 183 ? -0.912 -5.932 -0.627 1.00 85.75 183 LYS A C 1
ATOM 1419 O O . LYS A 1 183 ? -0.059 -6.044 -1.505 1.00 85.75 183 LYS A O 1
ATOM 1424 N N . THR A 1 184 ? -1.094 -6.849 0.317 1.00 86.31 184 THR A N 1
ATOM 1425 C CA . THR A 1 184 ? -0.293 -8.077 0.404 1.00 86.31 184 THR A CA 1
ATOM 1426 C C . THR A 1 184 ? -0.492 -8.944 -0.839 1.00 86.31 184 THR A C 1
ATOM 1428 O O . THR A 1 184 ? 0.478 -9.327 -1.487 1.00 86.31 184 THR A O 1
ATOM 1431 N N . SER A 1 185 ? -1.742 -9.151 -1.271 1.00 89.75 185 SER A N 1
ATOM 1432 C CA . SER A 1 185 ? -2.045 -9.929 -2.483 1.00 89.75 185 SER A CA 1
ATOM 1433 C C . SER A 1 185 ? -1.466 -9.312 -3.763 1.00 89.75 185 SER A C 1
ATOM 1435 O O . SER A 1 185 ? -1.145 -10.021 -4.722 1.00 89.75 185 SER A O 1
ATOM 1437 N N . PHE A 1 186 ? -1.384 -7.981 -3.814 1.00 89.62 186 PHE A N 1
ATOM 1438 C CA . PHE A 1 186 ? -0.762 -7.254 -4.911 1.00 89.62 186 PHE A CA 1
ATOM 1439 C C . PHE A 1 186 ? 0.752 -7.474 -4.905 1.00 89.62 186 PHE A C 1
ATOM 1441 O O . PHE A 1 186 ? 1.313 -7.846 -5.935 1.00 89.62 186 PHE A O 1
ATOM 1448 N N . MET A 1 187 ? 1.396 -7.339 -3.744 1.00 86.25 187 MET A N 1
ATOM 1449 C CA . MET A 1 187 ? 2.826 -7.610 -3.588 1.00 86.25 187 MET A CA 1
ATOM 1450 C C . MET A 1 187 ? 3.176 -9.054 -3.966 1.00 86.25 187 MET A C 1
ATOM 1452 O O . MET A 1 187 ? 4.116 -9.267 -4.726 1.00 86.25 187 MET A O 1
ATOM 1456 N N . ASP A 1 188 ? 2.382 -10.039 -3.544 1.00 89.19 188 ASP A N 1
ATOM 1457 C CA . ASP A 1 188 ? 2.591 -11.451 -3.894 1.00 89.19 188 ASP A CA 1
ATOM 1458 C C . ASP A 1 188 ? 2.461 -11.732 -5.399 1.00 89.19 188 ASP A C 1
ATOM 1460 O O . ASP A 1 188 ? 3.102 -12.639 -5.939 1.00 89.19 188 ASP A O 1
ATOM 1464 N N . ARG A 1 189 ? 1.592 -10.997 -6.104 1.00 91.75 189 ARG A N 1
ATOM 1465 C CA . ARG A 1 189 ? 1.504 -11.063 -7.572 1.00 91.75 189 ARG A CA 1
ATOM 1466 C C . ARG A 1 189 ? 2.750 -10.464 -8.212 1.00 91.75 189 ARG A C 1
ATOM 1468 O O . ARG A 1 189 ? 3.374 -11.116 -9.039 1.00 91.75 189 ARG A O 1
ATOM 1475 N N . LEU A 1 190 ? 3.168 -9.294 -7.743 1.00 86.62 190 LEU A N 1
ATOM 1476 C CA . LEU A 1 190 ? 4.331 -8.591 -8.272 1.00 86.62 190 LEU A CA 1
ATOM 1477 C C . LEU A 1 190 ? 5.627 -9.396 -8.080 1.00 86.62 190 LEU A C 1
ATOM 1479 O O . LEU A 1 190 ? 6.438 -9.488 -8.998 1.00 86.62 190 LEU A O 1
ATOM 1483 N N . VAL A 1 191 ? 5.799 -10.062 -6.932 1.00 89.38 191 VAL A N 1
ATOM 1484 C CA . VAL A 1 191 ? 6.929 -10.982 -6.706 1.00 89.38 191 VAL A CA 1
ATOM 1485 C C . VAL A 1 191 ? 6.923 -12.136 -7.713 1.00 89.38 191 VAL A C 1
ATOM 1487 O O . VAL A 1 191 ? 7.978 -12.469 -8.256 1.00 89.38 191 VAL A O 1
ATOM 1490 N N . ARG A 1 192 ? 5.758 -12.732 -7.999 1.00 90.88 192 ARG A N 1
ATOM 1491 C CA . ARG A 1 192 ? 5.639 -13.813 -8.993 1.00 90.88 192 ARG A CA 1
ATOM 1492 C C . ARG A 1 192 ? 5.952 -13.339 -10.407 1.00 90.88 192 ARG A C 1
ATOM 1494 O O . ARG A 1 192 ? 6.661 -14.041 -11.128 1.00 90.88 192 ARG A O 1
ATOM 1501 N N . ASP A 1 193 ? 5.478 -12.160 -10.788 1.00 87.25 193 ASP A N 1
ATOM 1502 C CA . ASP A 1 193 ? 5.737 -11.593 -12.114 1.00 87.25 193 ASP A CA 1
ATOM 1503 C C . ASP A 1 193 ? 7.236 -11.326 -12.308 1.00 87.25 193 ASP A C 1
ATOM 1505 O O . ASP A 1 193 ? 7.815 -11.722 -13.320 1.00 87.25 193 ASP A O 1
ATOM 1509 N N . VAL A 1 194 ? 7.902 -10.756 -11.296 1.00 85.50 194 VAL A N 1
ATOM 1510 C CA . VAL A 1 194 ? 9.357 -10.533 -11.310 1.00 85.50 194 VAL A CA 1
ATOM 1511 C C . VAL A 1 194 ? 10.126 -11.855 -11.372 1.00 85.50 194 VAL A C 1
ATOM 1513 O O . VAL A 1 194 ? 11.062 -11.982 -12.160 1.00 85.50 194 VAL A O 1
ATOM 1516 N N . GLN A 1 195 ? 9.736 -12.866 -10.589 1.00 86.69 195 GLN A N 1
ATOM 1517 C CA . GLN A 1 195 ? 10.365 -14.191 -10.648 1.00 86.69 195 GLN A CA 1
ATOM 1518 C C . GLN A 1 195 ? 10.209 -14.840 -12.027 1.00 86.69 195 GLN A C 1
ATOM 1520 O O . GLN A 1 195 ? 11.172 -15.396 -12.553 1.00 86.69 195 GLN A O 1
ATOM 1525 N N . THR A 1 196 ? 9.024 -14.730 -12.630 1.00 87.38 196 THR A N 1
ATOM 1526 C CA . THR A 1 196 ? 8.748 -15.254 -13.974 1.00 87.38 196 THR A CA 1
ATOM 1527 C C . THR A 1 196 ? 9.602 -14.538 -15.017 1.00 87.38 196 THR A C 1
ATOM 1529 O O . THR A 1 196 ? 10.221 -15.186 -15.858 1.00 87.38 196 THR A O 1
ATOM 1532 N N . PHE A 1 197 ? 9.711 -13.209 -14.925 1.00 83.94 197 PHE A N 1
ATOM 1533 C CA . PHE A 1 197 ? 10.571 -12.416 -15.801 1.00 83.94 197 PHE A CA 1
ATOM 1534 C C . PHE A 1 197 ? 12.042 -12.848 -15.707 1.00 83.94 197 PHE A C 1
ATOM 1536 O O . PHE A 1 197 ? 12.672 -13.105 -16.732 1.00 83.94 197 PHE A O 1
ATOM 1543 N N . ILE A 1 198 ? 12.572 -13.010 -14.489 1.00 84.81 198 ILE A N 1
ATOM 1544 C CA . ILE A 1 198 ? 13.951 -13.473 -14.264 1.00 84.81 198 ILE A CA 1
ATOM 1545 C C . ILE A 1 198 ? 14.162 -14.873 -14.856 1.00 84.81 198 ILE A C 1
ATOM 1547 O O . ILE A 1 198 ? 15.173 -15.116 -15.515 1.00 84.81 198 ILE A O 1
ATOM 1551 N N . GLN A 1 199 ? 13.215 -15.795 -14.661 1.00 83.44 199 GLN A N 1
ATOM 1552 C CA . GLN A 1 199 ? 13.295 -17.148 -15.223 1.00 83.44 199 GLN A CA 1
ATOM 1553 C C . GLN A 1 199 ? 13.292 -17.133 -16.756 1.00 83.44 199 GLN A C 1
ATOM 1555 O O . GLN A 1 199 ? 14.107 -17.822 -17.371 1.00 83.44 199 GLN A O 1
ATOM 1560 N N . CYS A 1 200 ? 12.432 -16.320 -17.376 1.00 81.62 200 CYS A N 1
ATOM 1561 C CA . CYS A 1 200 ? 12.419 -16.124 -18.824 1.00 81.62 200 CYS A CA 1
ATOM 1562 C C . CYS A 1 200 ? 13.747 -15.553 -19.330 1.00 81.62 200 CYS A C 1
ATOM 1564 O O . CYS A 1 200 ? 14.292 -16.076 -20.299 1.00 81.62 200 CYS A O 1
ATOM 1566 N N . GLN A 1 201 ? 14.297 -14.534 -18.664 1.00 81.94 201 GLN A N 1
ATOM 1567 C CA . GLN A 1 201 ? 15.580 -13.941 -19.042 1.00 81.94 201 GLN A CA 1
ATOM 1568 C C . GLN A 1 201 ? 16.725 -14.955 -18.933 1.00 81.94 201 GLN A C 1
ATOM 1570 O O . GLN A 1 201 ? 17.490 -15.119 -19.877 1.00 81.94 201 GLN A O 1
ATOM 1575 N N . THR A 1 202 ? 16.761 -15.724 -17.844 1.00 80.06 202 THR A N 1
ATOM 1576 C CA . THR A 1 202 ? 17.753 -16.792 -17.645 1.00 80.06 202 THR A CA 1
ATOM 1577 C C . THR A 1 202 ? 17.646 -17.871 -18.731 1.00 80.06 202 THR A C 1
ATOM 1579 O O . THR A 1 202 ? 18.661 -18.353 -19.226 1.00 80.06 202 THR A O 1
ATOM 1582 N N . CYS A 1 203 ? 16.426 -18.232 -19.154 1.00 74.38 203 CYS A N 1
ATOM 1583 C CA . CYS A 1 203 ? 16.223 -19.151 -20.277 1.00 74.38 203 CYS A CA 1
ATOM 1584 C C . CYS A 1 203 ? 16.732 -18.556 -21.598 1.00 74.38 203 CYS A C 1
ATOM 1586 O O . CYS A 1 203 ? 17.430 -19.239 -22.344 1.00 74.38 203 CYS A O 1
ATOM 1588 N N . CYS A 1 204 ? 16.412 -17.294 -21.893 1.00 74.31 204 CYS A N 1
ATOM 1589 C CA . CYS A 1 204 ? 16.900 -16.610 -23.092 1.00 74.31 204 CYS A CA 1
ATOM 1590 C C . CYS A 1 204 ? 18.433 -16.544 -23.129 1.00 74.31 204 CYS A C 1
ATOM 1592 O O . CYS A 1 204 ? 19.027 -16.813 -24.175 1.00 74.31 204 CYS A O 1
ATOM 1594 N N . ASP A 1 205 ? 19.069 -16.255 -21.995 1.00 73.81 205 ASP A N 1
ATOM 1595 C CA . ASP A 1 205 ? 20.526 -16.206 -21.869 1.00 73.81 205 ASP A CA 1
ATOM 1596 C C . ASP A 1 205 ? 21.157 -17.597 -22.052 1.00 73.81 205 ASP A C 1
ATOM 1598 O O . ASP A 1 205 ? 22.194 -17.723 -22.706 1.00 73.81 205 ASP A O 1
ATOM 1602 N N . TYR A 1 206 ? 20.509 -18.653 -21.547 1.00 73.06 206 TYR A N 1
ATOM 1603 C CA . TYR A 1 206 ? 20.933 -20.044 -21.732 1.00 73.06 206 TYR A CA 1
ATOM 1604 C C . TYR A 1 206 ? 20.896 -20.473 -23.209 1.00 73.06 206 TYR A C 1
ATOM 1606 O O . TYR A 1 206 ? 21.888 -20.972 -23.744 1.00 73.06 206 TYR A O 1
ATOM 1614 N N . TYR A 1 207 ? 19.784 -20.221 -23.907 1.00 62.62 207 TYR A N 1
ATOM 1615 C CA . TYR A 1 207 ? 19.650 -20.575 -25.326 1.00 62.62 207 TYR A CA 1
ATOM 1616 C C . TYR A 1 207 ? 20.509 -19.703 -26.250 1.00 62.62 207 TYR A C 1
ATOM 1618 O O . TYR A 1 207 ? 20.944 -20.174 -27.298 1.00 62.62 207 TYR A O 1
ATOM 1626 N N . SER A 1 208 ? 20.804 -18.461 -25.859 1.00 65.38 208 SER A N 1
ATOM 1627 C CA . SER A 1 208 ? 21.671 -17.575 -26.646 1.00 65.38 208 SER A CA 1
ATOM 1628 C C . SER A 1 208 ? 23.157 -17.935 -26.530 1.00 65.38 208 SER A C 1
ATOM 1630 O O . SER A 1 208 ? 23.893 -17.731 -27.492 1.00 65.38 208 SER A O 1
ATOM 1632 N N . ASN A 1 209 ? 23.603 -18.482 -25.390 1.00 60.44 209 ASN A N 1
ATOM 1633 C CA . ASN A 1 209 ? 25.024 -18.750 -25.134 1.00 60.44 209 ASN A CA 1
ATOM 1634 C C . ASN A 1 209 ? 25.447 -20.217 -25.319 1.00 60.44 209 ASN A C 1
ATOM 1636 O O . ASN A 1 209 ? 26.585 -20.453 -25.718 1.00 60.44 209 ASN A O 1
ATOM 1640 N N . GLU A 1 210 ? 24.578 -21.202 -25.055 1.00 57.81 210 GLU A N 1
ATOM 1641 C CA . GLU A 1 210 ? 24.988 -22.621 -25.057 1.00 57.81 210 GLU A CA 1
ATOM 1642 C C . GLU A 1 210 ? 24.431 -23.457 -26.221 1.00 57.81 210 GLU A C 1
ATOM 1644 O O . GLU A 1 210 ? 25.005 -24.495 -26.546 1.00 57.81 210 GLU A O 1
ATOM 1649 N N . ASN A 1 211 ? 23.357 -23.025 -26.894 1.00 53.41 211 ASN A N 1
ATOM 1650 C CA . ASN A 1 211 ? 22.788 -23.732 -28.049 1.00 53.41 211 ASN A CA 1
ATOM 1651 C C . ASN A 1 211 ? 22.113 -22.759 -29.033 1.00 53.41 211 ASN A C 1
ATOM 1653 O O . ASN A 1 211 ? 20.879 -22.696 -29.071 1.00 53.41 211 ASN A O 1
ATOM 1657 N N . PRO A 1 212 ? 22.876 -22.030 -29.872 1.00 54.72 212 PRO A N 1
ATOM 1658 C CA . PRO A 1 212 ? 22.265 -21.325 -30.989 1.00 54.72 212 PRO A CA 1
ATOM 1659 C C . PRO A 1 212 ? 21.498 -22.351 -31.843 1.00 54.72 212 PRO A C 1
ATOM 1661 O O . PRO A 1 212 ? 22.033 -23.435 -32.116 1.00 54.72 212 PRO A O 1
ATOM 1664 N N . PRO A 1 213 ? 20.242 -22.072 -32.239 1.00 55.59 213 PRO A N 1
ATOM 1665 C CA . PRO A 1 213 ? 19.467 -22.999 -33.048 1.00 55.59 213 PRO A CA 1
ATOM 1666 C C . PRO A 1 213 ? 20.276 -23.338 -34.297 1.00 55.59 213 PRO A C 1
ATOM 1668 O O . PRO A 1 213 ? 20.646 -22.448 -35.063 1.00 55.59 213 PRO A O 1
ATOM 1671 N N . LYS A 1 214 ? 20.587 -24.628 -34.482 1.00 54.59 214 LYS A N 1
ATOM 1672 C CA . LYS A 1 214 ? 21.248 -25.115 -35.693 1.00 54.59 214 LYS A CA 1
ATOM 1673 C C . LYS A 1 214 ? 20.349 -24.760 -36.870 1.00 54.59 214 LYS A C 1
ATOM 1675 O O . LYS A 1 214 ? 19.329 -25.408 -37.097 1.00 54.59 214 LYS A O 1
ATOM 1680 N N . THR A 1 215 ? 20.714 -23.714 -37.597 1.00 51.44 215 THR A N 1
ATOM 1681 C CA . THR A 1 215 ? 20.157 -23.424 -38.909 1.00 51.44 215 THR A CA 1
ATOM 1682 C C . THR A 1 215 ? 20.554 -24.586 -39.809 1.00 51.44 215 THR A C 1
ATOM 1684 O O . THR A 1 215 ? 21.722 -24.718 -40.169 1.00 51.44 215 THR A O 1
ATOM 1687 N N . TYR A 1 216 ? 19.607 -25.474 -40.106 1.00 48.84 216 TYR A N 1
ATOM 1688 C CA . TYR A 1 216 ? 19.757 -26.425 -41.199 1.00 48.84 216 TYR A CA 1
ATOM 1689 C C . TYR A 1 216 ? 19.761 -25.618 -42.503 1.00 48.84 216 TYR A C 1
ATOM 1691 O O . TYR A 1 216 ? 18.737 -25.042 -42.870 1.00 48.84 216 TYR A O 1
ATOM 1699 N N . ALA A 1 217 ? 20.931 -25.540 -43.134 1.00 41.94 217 ALA A N 1
ATOM 1700 C CA . ALA A 1 217 ? 21.136 -25.119 -44.515 1.00 41.94 217 ALA A CA 1
ATOM 1701 C C . ALA A 1 217 ? 21.652 -26.325 -45.304 1.00 41.94 217 ALA A C 1
ATOM 1703 O O . ALA A 1 217 ? 22.464 -27.085 -44.723 1.00 41.94 217 ALA A O 1
#

Radius of gyration: 41.55 Å; chains: 1; bounding box: 78×65×134 Å

pLDDT: mean 70.67, std 21.5, range [34.75, 96.06]